Protein AF-A0A935HSD5-F1 (afdb_monomer_lite)

Structure (mmCIF, N/CA/C/O backbone):
data_AF-A0A935HSD5-F1
#
_entry.id   AF-A0A935HSD5-F1
#
loop_
_atom_site.group_PDB
_atom_site.id
_atom_site.type_symbol
_atom_site.label_atom_id
_atom_site.label_alt_id
_atom_site.label_comp_id
_atom_site.label_asym_id
_atom_site.label_entity_id
_atom_site.label_seq_id
_atom_site.pdbx_PDB_ins_code
_atom_site.Cartn_x
_atom_site.Cartn_y
_atom_site.Cartn_z
_atom_site.occupancy
_atom_site.B_iso_or_equiv
_atom_site.auth_seq_id
_atom_site.auth_comp_id
_atom_site.auth_asym_id
_atom_site.auth_atom_id
_atom_site.pdbx_PDB_model_num
ATOM 1 N N . MET A 1 1 ? -0.371 8.032 13.859 1.00 84.81 1 MET A N 1
ATOM 2 C CA 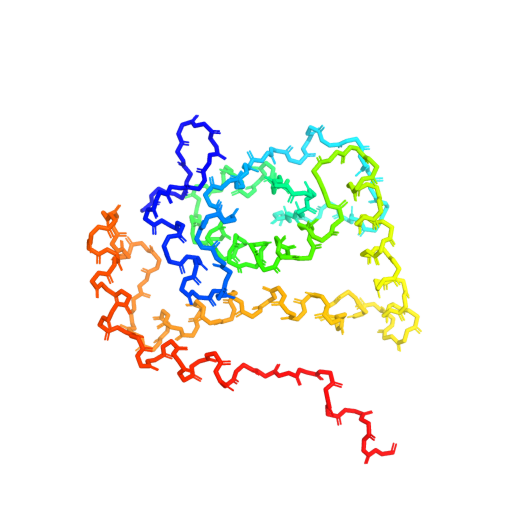. MET A 1 1 ? 0.081 6.643 13.612 1.00 84.81 1 MET A CA 1
ATOM 3 C C . MET A 1 1 ? 1.375 6.651 12.800 1.00 84.81 1 MET A C 1
ATOM 5 O O . MET A 1 1 ? 1.463 7.406 11.840 1.00 84.81 1 MET A O 1
ATOM 9 N N . ARG A 1 2 ? 2.395 5.868 13.181 1.00 89.88 2 ARG A N 1
ATOM 10 C CA . ARG A 1 2 ? 3.682 5.818 12.463 1.00 89.88 2 ARG A CA 1
ATOM 11 C C . ARG A 1 2 ? 3.643 4.746 11.367 1.00 89.88 2 ARG A C 1
ATOM 13 O O . ARG A 1 2 ? 3.531 3.561 11.675 1.00 89.88 2 ARG A O 1
ATOM 20 N N . THR A 1 3 ? 3.757 5.164 10.104 1.00 92.44 3 THR A N 1
ATOM 21 C CA . THR A 1 3 ? 3.642 4.255 8.949 1.00 92.44 3 THR A CA 1
ATOM 22 C C . THR A 1 3 ? 4.867 3.358 8.762 1.00 92.44 3 THR A C 1
ATOM 24 O O . THR A 1 3 ? 4.740 2.180 8.429 1.00 92.44 3 THR A O 1
ATOM 27 N N . LEU A 1 4 ? 6.056 3.922 8.997 1.00 94.19 4 LEU A N 1
ATOM 28 C CA . LEU A 1 4 ? 7.350 3.277 8.768 1.00 94.19 4 LEU A CA 1
ATOM 29 C C . LEU A 1 4 ? 8.187 3.237 10.046 1.00 94.19 4 LEU A C 1
ATOM 31 O O . LEU A 1 4 ? 8.166 4.206 10.802 1.00 94.19 4 LEU A O 1
ATOM 35 N N . ASP A 1 5 ? 8.951 2.174 10.277 1.00 93.12 5 ASP A N 1
ATOM 36 C CA . ASP A 1 5 ? 9.892 2.076 11.400 1.00 93.12 5 ASP A CA 1
ATOM 37 C C . ASP A 1 5 ? 11.178 2.904 11.169 1.00 93.12 5 ASP A C 1
ATOM 39 O O . ASP A 1 5 ? 11.223 3.804 10.326 1.00 93.12 5 ASP A O 1
ATOM 43 N N . THR A 1 6 ? 12.210 2.706 11.994 1.00 91.88 6 THR A N 1
ATOM 44 C CA . THR A 1 6 ? 13.500 3.415 11.871 1.00 91.88 6 THR A CA 1
ATOM 45 C C . THR A 1 6 ? 14.361 2.911 10.714 1.00 91.88 6 THR A C 1
ATOM 47 O O . THR A 1 6 ? 15.292 3.602 10.318 1.00 91.88 6 THR A O 1
ATOM 50 N N . GLU A 1 7 ? 14.047 1.744 10.155 1.00 90.81 7 GLU A N 1
ATOM 51 C CA . GLU A 1 7 ? 14.748 1.122 9.028 1.00 90.81 7 GLU A CA 1
ATOM 52 C C . GLU A 1 7 ? 14.021 1.342 7.691 1.00 90.81 7 GLU A C 1
ATOM 54 O O . GLU A 1 7 ? 14.355 0.711 6.687 1.00 90.81 7 GLU A O 1
ATOM 59 N N . HIS A 1 8 ? 13.015 2.223 7.659 1.00 90.88 8 HIS A N 1
ATOM 60 C CA . HIS A 1 8 ? 12.134 2.425 6.506 1.00 90.88 8 HIS A CA 1
ATOM 61 C C . HIS A 1 8 ? 11.394 1.148 6.072 1.00 90.88 8 HIS A C 1
ATOM 63 O O . HIS A 1 8 ? 11.104 0.947 4.890 1.00 90.88 8 HIS A O 1
ATOM 69 N N . ARG A 1 9 ? 11.044 0.271 7.013 1.00 94.75 9 ARG A N 1
ATOM 70 C CA . ARG A 1 9 ? 10.113 -0.836 6.771 1.00 94.75 9 ARG A CA 1
ATOM 71 C C . ARG A 1 9 ? 8.715 -0.438 7.209 1.00 94.75 9 ARG A C 1
ATOM 73 O O . ARG A 1 9 ? 8.536 0.450 8.038 1.00 94.75 9 ARG A O 1
ATOM 80 N N . ILE A 1 10 ? 7.714 -1.098 6.642 1.00 96.88 10 ILE A N 1
ATOM 81 C CA . ILE A 1 10 ? 6.322 -0.936 7.062 1.00 96.88 10 ILE A CA 1
ATOM 82 C C . ILE A 1 10 ? 6.196 -1.469 8.495 1.00 96.88 10 ILE A C 1
ATOM 84 O O . ILE A 1 10 ? 6.605 -2.599 8.763 1.00 96.88 10 ILE A O 1
ATOM 88 N N . THR A 1 11 ? 5.646 -0.671 9.416 1.00 97.19 11 THR A N 1
ATOM 89 C CA . THR A 1 11 ? 5.479 -1.112 10.812 1.00 97.19 11 THR A CA 1
ATOM 90 C C . THR A 1 11 ? 4.529 -2.317 10.896 1.00 97.19 11 THR A C 1
ATOM 92 O O . THR A 1 11 ? 3.632 -2.441 10.058 1.00 97.19 11 THR A O 1
ATOM 95 N N . PRO A 1 12 ? 4.661 -3.206 11.901 1.00 97.69 12 PRO A N 1
ATOM 96 C CA . PRO A 1 12 ? 3.817 -4.401 12.001 1.00 97.69 12 PRO A CA 1
ATOM 97 C C . PRO A 1 12 ? 2.312 -4.099 11.992 1.00 97.69 12 PRO A C 1
ATOM 99 O O . PRO A 1 12 ? 1.559 -4.757 11.278 1.00 97.69 12 PRO A O 1
ATOM 102 N N . THR A 1 13 ? 1.890 -3.056 12.709 1.00 97.75 13 THR A N 1
ATOM 103 C CA . THR A 1 13 ? 0.503 -2.574 12.754 1.00 97.75 13 THR A CA 1
ATOM 104 C C . THR A 1 13 ? -0.023 -2.221 11.361 1.00 97.75 13 THR A C 1
ATOM 106 O O . THR A 1 13 ? -1.096 -2.652 10.954 1.00 97.75 13 THR A O 1
ATOM 109 N N . ILE A 1 14 ? 0.761 -1.478 10.581 1.00 98.06 14 ILE A N 1
ATOM 110 C CA . ILE A 1 14 ? 0.369 -1.069 9.231 1.00 98.06 14 ILE A CA 1
ATOM 111 C C . ILE A 1 14 ? 0.419 -2.246 8.270 1.00 98.06 14 ILE A C 1
ATOM 113 O O . ILE A 1 14 ? -0.427 -2.343 7.389 1.00 98.06 14 ILE A O 1
ATOM 117 N N . ALA A 1 15 ? 1.373 -3.161 8.438 1.00 98.31 15 ALA A N 1
ATOM 118 C CA . ALA A 1 15 ? 1.453 -4.357 7.615 1.00 98.31 15 ALA A CA 1
ATOM 119 C C . ALA A 1 15 ? 0.187 -5.220 7.751 1.00 98.31 15 ALA A C 1
ATOM 121 O O . ALA A 1 15 ? -0.289 -5.731 6.7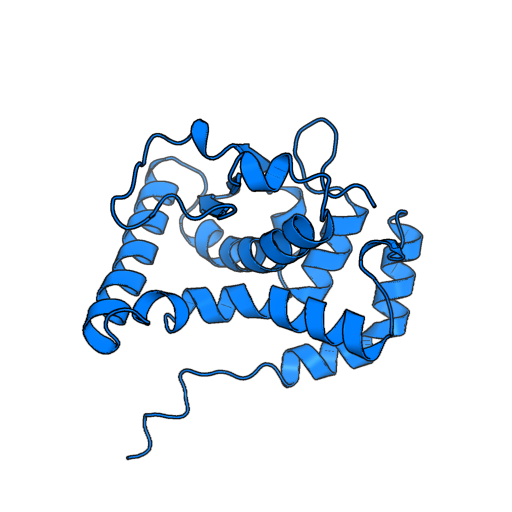40 1.00 98.31 15 ALA A O 1
ATOM 122 N N . LEU A 1 16 ? -0.387 -5.325 8.958 1.00 98.50 16 LEU A N 1
ATOM 123 C CA . LEU A 1 16 ? -1.672 -5.997 9.193 1.00 98.50 16 LEU A CA 1
ATOM 124 C C . LEU A 1 16 ? -2.816 -5.312 8.438 1.00 98.50 16 LEU A C 1
ATOM 126 O O . LEU A 1 16 ? -3.518 -5.969 7.671 1.00 98.50 16 LEU A O 1
ATOM 130 N N . LEU A 1 17 ? -2.956 -3.992 8.592 1.00 98.56 17 LEU A N 1
ATOM 131 C CA . LEU A 1 17 ? -3.984 -3.221 7.889 1.00 98.56 17 LEU A CA 1
ATOM 132 C C . LEU A 1 17 ? -3.849 -3.356 6.368 1.00 98.56 17 LEU A C 1
ATOM 134 O O . LEU A 1 17 ? -4.824 -3.635 5.677 1.00 98.56 17 LEU A O 1
ATOM 138 N N . LEU A 1 18 ? -2.631 -3.194 5.845 1.00 98.50 18 LEU A N 1
ATOM 139 C CA . LEU A 1 18 ? -2.343 -3.309 4.419 1.00 98.50 18 LEU A CA 1
ATOM 140 C C . LEU A 1 18 ? -2.631 -4.721 3.897 1.00 98.50 18 LEU A C 1
ATOM 142 O O . LEU A 1 18 ? -3.179 -4.847 2.803 1.00 98.50 18 LEU A O 1
ATOM 146 N N . ALA A 1 19 ? -2.317 -5.771 4.661 1.00 98.56 19 ALA A N 1
ATOM 147 C CA . ALA A 1 19 ? -2.655 -7.147 4.300 1.00 98.56 19 ALA A CA 1
ATOM 148 C C . ALA A 1 19 ? -4.176 -7.339 4.211 1.00 98.56 19 ALA A C 1
ATOM 150 O O . ALA A 1 19 ? -4.664 -7.877 3.218 1.00 98.56 19 ALA A O 1
ATOM 151 N N . ALA A 1 20 ? -4.924 -6.832 5.195 1.00 98.56 20 ALA A N 1
ATOM 152 C CA . ALA A 1 20 ? -6.379 -6.939 5.237 1.00 98.56 20 ALA A CA 1
ATOM 153 C C . ALA A 1 20 ? -7.060 -6.212 4.064 1.00 98.56 20 ALA A C 1
ATOM 155 O O . ALA A 1 20 ? -7.919 -6.783 3.392 1.00 98.56 20 ALA A O 1
ATOM 156 N N . VAL A 1 21 ? -6.655 -4.973 3.762 1.00 98.44 21 VAL A N 1
ATOM 157 C CA . VAL A 1 21 ? -7.305 -4.175 2.703 1.00 98.44 21 VAL A CA 1
ATOM 158 C C . VAL A 1 21 ? -6.881 -4.575 1.293 1.00 98.44 21 VAL A C 1
ATOM 160 O O . VAL A 1 21 ? -7.655 -4.389 0.365 1.00 98.44 21 VAL A O 1
ATOM 163 N N . SER A 1 22 ? -5.676 -5.120 1.098 1.00 97.62 22 SER A N 1
ATOM 164 C CA . SER A 1 22 ? -5.175 -5.489 -0.239 1.00 97.62 22 SER A CA 1
ATOM 165 C C . SER A 1 22 ? -5.340 -6.970 -0.585 1.00 97.62 22 SER A C 1
ATOM 167 O O . SER A 1 22 ? -5.234 -7.336 -1.754 1.00 97.62 22 SER A O 1
ATOM 169 N N . GLY A 1 23 ? -5.548 -7.836 0.414 1.00 97.25 23 GLY A N 1
ATOM 170 C CA . GLY A 1 23 ? -5.504 -9.291 0.247 1.00 97.25 23 GLY A CA 1
ATOM 171 C C . GLY A 1 23 ? -4.097 -9.843 -0.029 1.00 97.25 23 GLY A C 1
ATOM 172 O O . GLY A 1 23 ? -3.940 -11.029 -0.323 1.00 97.25 23 GLY A O 1
ATOM 173 N N . VAL A 1 24 ? -3.056 -9.006 0.042 1.00 97.69 24 VAL A N 1
ATOM 174 C CA . VAL A 1 24 ? -1.664 -9.426 -0.152 1.00 97.69 24 VAL A CA 1
ATOM 175 C C . VAL A 1 24 ? -1.168 -10.136 1.112 1.00 97.69 24 VAL A C 1
ATOM 177 O O . VAL A 1 24 ? -1.360 -9.617 2.213 1.00 97.69 24 VAL A O 1
ATOM 180 N N . PRO A 1 25 ? -0.483 -11.293 0.996 1.00 97.75 25 PRO A N 1
ATOM 181 C CA . PRO A 1 25 ? 0.025 -12.010 2.160 1.00 97.75 25 PRO A CA 1
ATOM 182 C C . PRO A 1 25 ? 0.909 -11.130 3.051 1.00 97.75 25 PRO A C 1
ATOM 184 O O . PRO A 1 25 ? 1.866 -10.518 2.570 1.00 97.75 25 PRO A O 1
ATOM 187 N N . LEU A 1 26 ? 0.647 -11.143 4.361 1.00 98.00 26 LEU A N 1
ATOM 188 C CA . LEU A 1 26 ? 1.366 -10.337 5.356 1.00 98.00 26 LEU A CA 1
ATOM 189 C C . LEU A 1 26 ? 2.893 -10.480 5.244 1.00 98.00 26 LEU A C 1
ATOM 191 O O . LEU A 1 26 ? 3.620 -9.491 5.281 1.00 98.00 26 LEU A O 1
ATOM 195 N N . VAL A 1 27 ? 3.380 -11.704 5.017 1.00 96.81 27 VAL A N 1
ATOM 196 C CA . VAL A 1 27 ? 4.814 -11.991 4.857 1.00 96.81 27 VAL A CA 1
ATOM 197 C C . VAL A 1 27 ? 5.450 -11.248 3.674 1.00 96.81 27 VAL A C 1
ATOM 199 O O . VAL A 1 27 ? 6.619 -10.875 3.744 1.00 96.81 27 VAL A O 1
ATOM 202 N N . ALA A 1 28 ? 4.709 -11.009 2.586 1.00 96.31 28 ALA A N 1
ATOM 203 C CA . ALA A 1 28 ? 5.216 -10.253 1.442 1.00 96.31 28 ALA A CA 1
ATOM 204 C C . ALA A 1 28 ? 5.361 -8.765 1.791 1.00 96.31 28 ALA A C 1
ATOM 206 O O . ALA A 1 28 ? 6.369 -8.150 1.450 1.00 96.31 28 ALA A O 1
ATOM 207 N N . ILE A 1 29 ? 4.395 -8.214 2.533 1.00 97.81 29 ILE A N 1
ATOM 208 C CA . ILE A 1 29 ? 4.408 -6.823 3.001 1.00 97.81 29 ILE A CA 1
ATOM 209 C C . ILE A 1 29 ? 5.533 -6.604 4.019 1.00 97.81 29 ILE A C 1
ATOM 211 O O . ILE A 1 29 ? 6.290 -5.649 3.897 1.00 97.81 29 ILE A O 1
ATOM 215 N N . GLN A 1 30 ? 5.710 -7.520 4.974 1.00 96.56 30 GLN A N 1
ATOM 216 C CA . GLN A 1 30 ? 6.770 -7.442 5.990 1.00 96.56 30 GLN A CA 1
ATOM 217 C C . GLN A 1 30 ? 8.186 -7.543 5.400 1.00 96.56 30 GLN A C 1
ATOM 219 O O . GLN A 1 30 ? 9.138 -6.987 5.947 1.00 96.56 30 GLN A O 1
ATOM 224 N N . ARG A 1 31 ? 8.345 -8.250 4.275 1.00 95.06 31 ARG A N 1
ATOM 225 C CA . ARG A 1 31 ? 9.620 -8.317 3.543 1.00 95.06 31 ARG A CA 1
ATOM 226 C C . ARG A 1 31 ? 9.883 -7.071 2.704 1.00 95.06 31 ARG A C 1
ATOM 228 O O . ARG A 1 31 ? 11.042 -6.812 2.371 1.00 95.06 31 ARG A O 1
ATOM 235 N N . ALA A 1 32 ? 8.842 -6.313 2.363 1.00 95.56 32 ALA A N 1
ATOM 236 C CA . ALA A 1 32 ? 8.982 -5.120 1.554 1.00 95.56 32 ALA A CA 1
ATOM 237 C C . ALA A 1 32 ? 9.786 -4.044 2.302 1.00 95.56 32 ALA A C 1
ATOM 239 O O . ALA A 1 32 ? 9.572 -3.774 3.482 1.00 95.56 32 ALA A O 1
ATOM 240 N N . THR A 1 33 ? 10.732 -3.421 1.604 1.00 95.50 33 THR A N 1
ATOM 241 C CA . THR A 1 33 ? 11.519 -2.294 2.124 1.00 95.50 33 THR A CA 1
ATOM 242 C C . THR A 1 33 ? 11.124 -1.021 1.393 1.00 95.50 33 THR A C 1
ATOM 244 O O . THR A 1 33 ? 11.051 -1.023 0.160 1.00 95.50 33 THR A O 1
ATOM 247 N N . ILE A 1 34 ? 10.902 0.071 2.124 1.00 95.50 34 ILE A N 1
ATOM 248 C CA . ILE A 1 34 ? 10.651 1.377 1.520 1.00 95.50 34 ILE A CA 1
ATOM 249 C C . ILE A 1 34 ? 11.984 2.052 1.228 1.00 95.50 34 ILE A C 1
ATOM 251 O O . ILE A 1 34 ? 12.851 2.165 2.089 1.00 95.50 34 ILE A O 1
ATOM 255 N N . VAL A 1 35 ? 12.162 2.498 -0.011 1.00 93.62 35 VAL A N 1
ATOM 256 C CA . VAL A 1 35 ? 13.405 3.121 -0.467 1.00 93.62 35 VAL A CA 1
ATOM 257 C C . VAL A 1 35 ? 13.080 4.475 -1.095 1.00 93.62 35 VAL A C 1
ATOM 259 O O . VAL A 1 35 ? 12.157 4.554 -1.903 1.00 93.62 35 VAL A O 1
ATOM 262 N N . PRO A 1 36 ? 13.829 5.554 -0.811 1.00 91.19 36 PRO A N 1
ATOM 263 C CA . PRO A 1 36 ? 13.637 6.816 -1.515 1.00 91.19 36 PRO A CA 1
ATOM 264 C C . PRO A 1 36 ? 13.860 6.650 -3.023 1.00 91.19 36 PRO A C 1
ATOM 266 O O . PRO A 1 36 ? 14.886 6.118 -3.456 1.00 91.19 36 PRO A O 1
ATOM 269 N N . SER A 1 37 ? 12.938 7.148 -3.847 1.00 86.56 37 SER A N 1
ATOM 270 C CA . SER A 1 37 ? 13.013 7.020 -5.310 1.00 86.56 37 SER A CA 1
ATOM 271 C C . SER A 1 37 ? 14.252 7.694 -5.917 1.00 86.56 37 SER A C 1
ATOM 273 O O . SER A 1 37 ? 14.696 7.299 -6.991 1.00 86.56 37 SER A O 1
ATOM 275 N N . ALA A 1 38 ? 14.854 8.666 -5.219 1.00 78.94 38 ALA A N 1
ATOM 276 C CA . ALA A 1 38 ? 16.100 9.327 -5.619 1.00 78.94 38 ALA A CA 1
ATOM 277 C C . ALA A 1 38 ? 17.295 8.362 -5.747 1.00 78.94 38 ALA A C 1
ATOM 279 O O . ALA A 1 38 ? 18.245 8.653 -6.467 1.00 78.94 38 ALA A O 1
ATOM 280 N N . THR A 1 39 ? 17.237 7.209 -5.079 1.00 74.00 39 THR A N 1
ATOM 281 C CA . THR A 1 39 ? 18.272 6.164 -5.156 1.00 74.00 39 THR A CA 1
ATOM 282 C C . THR A 1 39 ? 18.160 5.298 -6.412 1.00 74.00 39 THR A C 1
ATOM 284 O O . THR A 1 39 ? 19.039 4.480 -6.683 1.00 74.00 39 THR A O 1
ATOM 287 N N . HIS A 1 40 ? 17.078 5.441 -7.183 1.00 67.88 40 HIS A N 1
ATOM 288 C CA . HIS A 1 40 ? 16.826 4.619 -8.351 1.00 67.88 40 HIS A CA 1
ATOM 289 C C . HIS A 1 40 ? 17.283 5.322 -9.637 1.00 67.88 40 HIS A C 1
ATOM 291 O O . HIS A 1 40 ? 16.897 6.451 -9.932 1.00 67.88 40 HIS A O 1
ATOM 297 N N . TRP A 1 41 ? 18.117 4.634 -10.416 1.00 57.59 41 TRP A N 1
ATOM 298 C CA . TRP A 1 41 ? 18.746 5.157 -11.632 1.00 57.59 41 TRP A CA 1
ATOM 299 C C . TRP A 1 41 ? 17.794 5.240 -12.834 1.00 57.59 41 TRP A C 1
ATOM 301 O O . TRP A 1 41 ? 18.056 6.004 -13.765 1.00 57.59 41 TRP A O 1
ATOM 311 N N . LEU A 1 42 ? 16.678 4.497 -12.825 1.00 63.94 42 LEU A N 1
ATOM 312 C CA . LEU A 1 42 ? 15.700 4.528 -13.915 1.00 63.94 42 LEU A CA 1
ATOM 313 C C . LEU A 1 42 ? 14.883 5.826 -13.854 1.00 63.94 42 LEU A C 1
ATOM 315 O O . LEU A 1 42 ? 13.798 5.889 -13.277 1.00 63.94 42 LEU A O 1
ATOM 319 N N . ARG A 1 43 ? 15.418 6.880 -14.479 1.00 61.88 43 ARG A N 1
ATOM 320 C CA . ARG A 1 43 ? 14.677 8.093 -14.843 1.00 61.88 43 ARG A CA 1
ATOM 321 C C . ARG A 1 43 ? 13.813 7.787 -16.059 1.00 61.88 43 ARG A C 1
ATOM 323 O O . ARG A 1 43 ? 14.221 8.005 -17.195 1.00 61.88 43 ARG A O 1
ATOM 330 N N . LEU A 1 44 ? 12.634 7.231 -15.820 1.00 58.59 44 LEU A N 1
ATOM 331 C CA . LEU A 1 44 ? 11.712 6.899 -16.898 1.00 58.59 44 LEU A CA 1
ATOM 332 C C . LEU A 1 44 ? 11.039 8.177 -17.414 1.00 58.59 44 LEU A C 1
ATOM 334 O O . LEU A 1 44 ? 10.473 8.918 -16.609 1.00 58.59 44 LEU A O 1
ATOM 338 N N . PRO A 1 45 ? 11.057 8.452 -18.729 1.00 53.50 45 PRO A N 1
ATOM 339 C CA . PRO A 1 45 ? 10.544 9.705 -19.286 1.00 53.50 45 PRO A CA 1
ATOM 340 C C . PRO A 1 45 ? 9.026 9.875 -19.105 1.00 53.50 45 PRO A C 1
ATOM 342 O O . PRO A 1 45 ? 8.532 11.000 -19.102 1.00 53.50 45 PRO A O 1
ATOM 345 N N . TRP A 1 46 ? 8.282 8.781 -18.902 1.00 56.09 46 TRP A N 1
ATOM 346 C CA . TRP A 1 46 ? 6.847 8.814 -18.594 1.00 56.09 46 TRP A CA 1
ATOM 347 C C . TRP A 1 46 ? 6.540 9.030 -17.109 1.00 56.09 46 TRP A C 1
ATOM 349 O O . TRP A 1 46 ? 5.423 9.422 -16.773 1.00 56.09 46 TRP A O 1
ATOM 359 N N . TYR A 1 47 ? 7.523 8.858 -16.218 1.00 52.16 47 TYR A N 1
ATOM 360 C CA . TYR A 1 47 ? 7.437 9.392 -14.864 1.00 52.16 47 TYR A CA 1
ATOM 361 C C . TYR A 1 47 ? 7.656 10.902 -14.958 1.00 52.16 47 TYR A C 1
ATOM 363 O O . TYR A 1 47 ? 8.736 11.434 -14.688 1.00 52.16 47 TYR A O 1
ATOM 371 N N . ARG A 1 48 ? 6.597 11.635 -15.330 1.00 51.47 48 ARG A N 1
ATOM 372 C CA . ARG A 1 48 ? 6.515 13.049 -14.950 1.00 51.47 48 ARG A CA 1
ATOM 373 C C . ARG A 1 48 ? 6.843 13.098 -13.459 1.00 51.47 48 ARG A C 1
ATOM 375 O O . ARG A 1 48 ? 6.372 12.238 -12.718 1.00 51.47 48 ARG A O 1
ATOM 382 N N . ARG A 1 49 ? 7.658 14.070 -13.028 1.00 52.22 49 ARG A N 1
ATOM 383 C CA . ARG A 1 49 ? 7.958 14.379 -11.613 1.00 52.22 49 ARG A CA 1
ATOM 384 C C . ARG A 1 49 ? 6.675 14.778 -10.858 1.00 52.22 49 ARG A C 1
ATOM 386 O O . ARG A 1 49 ? 6.564 15.878 -10.326 1.00 52.22 49 ARG A O 1
ATOM 393 N N . ALA A 1 50 ? 5.662 13.927 -10.876 1.00 48.59 50 ALA A N 1
ATOM 394 C CA . ALA A 1 50 ? 4.426 14.087 -10.164 1.00 48.59 50 ALA A CA 1
ATOM 395 C C . ALA A 1 50 ? 4.769 13.964 -8.682 1.00 48.59 50 ALA A C 1
ATOM 397 O O . ALA A 1 50 ? 5.414 13.013 -8.236 1.00 48.59 50 ALA A O 1
ATOM 398 N N . ARG A 1 51 ? 4.392 15.003 -7.942 1.00 52.47 51 ARG A N 1
ATOM 399 C CA . ARG A 1 51 ? 4.561 15.126 -6.498 1.00 52.47 51 ARG A CA 1
ATOM 400 C C . ARG A 1 51 ? 3.917 13.905 -5.826 1.00 52.47 51 ARG A C 1
ATOM 402 O O . ARG A 1 51 ? 2.695 13.855 -5.759 1.00 52.47 51 ARG A O 1
ATOM 409 N N . GLY A 1 52 ? 4.703 12.945 -5.336 1.00 62.88 52 GLY A N 1
ATOM 410 C CA . GLY A 1 52 ? 4.202 11.911 -4.419 1.00 62.88 52 GLY A CA 1
ATOM 411 C C . GLY A 1 52 ? 3.995 10.490 -4.962 1.00 62.88 52 GLY A C 1
ATOM 412 O O . GLY A 1 52 ? 3.225 9.759 -4.355 1.00 62.88 52 GLY A O 1
ATOM 413 N N . GLY A 1 53 ? 4.612 10.088 -6.079 1.00 83.12 53 GLY A N 1
ATOM 414 C CA . GLY A 1 53 ? 4.476 8.715 -6.603 1.00 83.12 53 GLY A CA 1
ATOM 415 C C . GLY A 1 53 ? 5.326 7.667 -5.869 1.00 83.12 53 GLY A C 1
ATOM 416 O O . GLY A 1 53 ? 6.289 8.014 -5.174 1.00 83.12 53 GLY A O 1
ATOM 417 N N . ALA A 1 54 ? 5.005 6.392 -6.078 1.00 90.06 54 ALA A N 1
ATOM 418 C CA . ALA A 1 54 ? 5.834 5.255 -5.694 1.00 90.06 54 ALA A CA 1
ATOM 419 C C . ALA A 1 54 ? 5.844 4.190 -6.802 1.00 90.06 54 ALA A C 1
ATOM 421 O O . ALA A 1 54 ? 5.108 4.325 -7.772 1.00 90.06 54 ALA A O 1
ATOM 422 N N . MET A 1 55 ? 6.766 3.230 -6.727 1.00 90.31 55 MET A N 1
ATOM 423 C CA . MET A 1 55 ? 6.810 2.076 -7.627 1.00 90.31 55 MET A CA 1
ATOM 424 C C . MET A 1 55 ? 7.399 0.858 -6.921 1.00 90.31 55 MET A C 1
ATOM 426 O O . MET A 1 55 ? 8.338 0.989 -6.134 1.00 90.31 55 MET A O 1
ATOM 430 N N . VAL A 1 56 ? 6.932 -0.338 -7.261 1.00 92.50 56 VAL A N 1
ATOM 431 C CA . VAL A 1 56 ? 7.478 -1.593 -6.726 1.00 92.50 56 VAL A CA 1
ATOM 432 C C . VAL A 1 56 ? 8.499 -2.209 -7.678 1.00 92.50 56 VAL A C 1
ATOM 434 O O . VAL A 1 56 ? 8.273 -2.260 -8.879 1.00 92.50 56 VAL A O 1
ATOM 437 N N . LEU A 1 57 ? 9.623 -2.706 -7.152 1.00 89.94 57 LEU A N 1
ATOM 438 C CA . LEU A 1 57 ? 10.627 -3.489 -7.882 1.00 89.94 57 LEU A CA 1
ATOM 439 C C . LEU A 1 57 ? 11.154 -4.629 -7.001 1.00 89.94 57 LEU A C 1
ATOM 441 O O . LEU A 1 57 ? 12.009 -4.435 -6.131 1.00 89.94 57 LEU A O 1
ATOM 445 N N . GLY A 1 58 ? 10.657 -5.844 -7.235 1.00 90.19 58 GLY A N 1
ATOM 446 C CA . GLY A 1 58 ? 10.905 -6.980 -6.344 1.00 90.19 58 GLY A CA 1
ATOM 447 C C . GLY A 1 58 ? 10.274 -6.734 -4.969 1.00 90.19 58 GLY A C 1
ATOM 448 O O . GLY A 1 58 ? 9.088 -6.448 -4.878 1.00 90.19 58 GLY A O 1
ATOM 449 N N . GLU A 1 59 ? 11.074 -6.800 -3.902 1.00 93.25 59 GLU A N 1
ATOM 450 C CA . GLU A 1 59 ? 10.642 -6.513 -2.519 1.00 93.25 59 GLU A CA 1
ATOM 451 C C . GLU A 1 59 ? 10.939 -5.062 -2.094 1.00 93.25 59 GLU A C 1
ATOM 453 O O . GLU A 1 59 ? 11.079 -4.764 -0.911 1.00 93.25 59 GLU A O 1
ATOM 458 N N . ARG A 1 60 ? 11.116 -4.140 -3.046 1.00 93.44 60 ARG A N 1
ATOM 459 C CA . ARG A 1 60 ? 11.399 -2.728 -2.754 1.00 93.44 60 ARG A CA 1
ATOM 460 C C . ARG A 1 60 ? 10.281 -1.853 -3.274 1.00 93.44 60 ARG A C 1
ATOM 462 O O . ARG A 1 60 ? 9.938 -1.948 -4.448 1.00 93.44 60 ARG A O 1
ATOM 469 N N . ILE A 1 61 ? 9.773 -0.974 -2.420 1.00 95.00 61 ILE A N 1
ATOM 470 C CA . ILE A 1 61 ? 8.815 0.062 -2.794 1.00 95.00 61 ILE A CA 1
ATOM 471 C C . ILE A 1 61 ? 9.578 1.383 -2.822 1.00 95.00 61 ILE A C 1
ATOM 473 O O . ILE A 1 61 ? 9.973 1.926 -1.792 1.00 95.00 61 ILE A O 1
ATOM 477 N N . HIS A 1 62 ? 9.842 1.874 -4.024 1.00 92.88 62 HIS A N 1
ATOM 478 C CA . HIS A 1 62 ? 10.537 3.125 -4.257 1.00 92.88 62 HIS A CA 1
ATOM 479 C C . HIS A 1 62 ? 9.554 4.284 -4.136 1.00 92.88 62 HIS A C 1
ATOM 481 O O . HIS A 1 62 ? 8.803 4.548 -5.068 1.00 92.88 62 HIS A O 1
ATOM 487 N N . VAL A 1 63 ? 9.564 4.984 -3.006 1.00 92.38 63 VAL A N 1
ATOM 488 C CA . VAL A 1 63 ? 8.632 6.078 -2.706 1.00 92.38 63 VAL A CA 1
ATOM 489 C C . VAL A 1 63 ? 9.330 7.418 -2.898 1.00 92.38 63 VAL A C 1
ATOM 491 O O . VAL A 1 63 ? 10.483 7.599 -2.504 1.00 92.38 63 VAL A O 1
ATOM 494 N N . SER A 1 64 ? 8.652 8.385 -3.516 1.00 89.62 64 SER A N 1
ATOM 495 C CA . SER A 1 64 ? 9.205 9.734 -3.651 1.00 89.62 64 SER A CA 1
ATOM 496 C C . SER A 1 64 ? 9.513 10.369 -2.291 1.00 89.62 64 SER A C 1
ATOM 498 O O . SER A 1 64 ? 8.716 10.270 -1.360 1.00 89.62 64 SER A O 1
ATOM 500 N N . THR A 1 65 ? 10.638 11.084 -2.186 1.00 87.75 65 THR A N 1
ATOM 501 C CA . THR A 1 65 ? 11.028 11.784 -0.948 1.00 87.75 65 THR A CA 1
ATOM 502 C C . THR A 1 65 ? 9.918 12.702 -0.444 1.00 87.75 65 THR A C 1
ATOM 504 O O . THR A 1 65 ? 9.631 12.706 0.743 1.00 87.75 65 THR A O 1
ATOM 507 N N . ALA A 1 66 ? 9.226 13.397 -1.354 1.00 86.62 66 ALA A N 1
ATOM 508 C CA . ALA A 1 66 ? 8.114 14.274 -1.006 1.00 86.62 66 ALA A CA 1
ATOM 509 C C . ALA A 1 66 ? 6.968 13.551 -0.281 1.00 86.62 66 ALA A C 1
ATOM 511 O O . ALA A 1 66 ? 6.359 14.164 0.578 1.00 86.62 66 ALA A O 1
ATOM 512 N N . ALA A 1 67 ? 6.673 12.287 -0.613 1.00 88.25 67 ALA A N 1
ATOM 513 C CA . ALA A 1 67 ? 5.660 11.501 0.097 1.00 88.25 67 ALA A CA 1
ATOM 514 C C . ALA A 1 67 ? 6.180 10.932 1.426 1.00 88.25 67 ALA A C 1
ATOM 516 O O . ALA A 1 67 ? 5.401 10.750 2.354 1.00 88.25 67 ALA A O 1
ATOM 517 N N . LEU A 1 68 ? 7.485 10.656 1.529 1.00 89.75 68 LEU A N 1
ATOM 518 C CA . LEU A 1 68 ? 8.107 10.175 2.768 1.00 89.75 68 LEU A CA 1
ATOM 519 C C . LEU A 1 68 ? 8.213 11.263 3.840 1.00 89.75 68 LEU A C 1
ATOM 521 O O . LEU A 1 68 ? 8.197 10.944 5.023 1.00 89.75 68 LEU A O 1
ATOM 525 N N . THR A 1 69 ? 8.334 12.526 3.429 1.00 87.94 69 THR A N 1
ATOM 526 C CA . THR A 1 69 ? 8.506 13.680 4.323 1.00 87.94 69 THR A CA 1
ATOM 527 C C . THR A 1 69 ? 7.254 14.562 4.406 1.00 87.94 69 THR A C 1
ATOM 529 O O . THR A 1 69 ? 7.356 15.716 4.818 1.00 87.94 69 THR A O 1
ATOM 532 N N . ASP A 1 70 ? 6.089 14.090 3.944 1.00 87.94 70 ASP A N 1
ATOM 533 C CA . ASP A 1 70 ? 4.843 14.873 3.983 1.00 87.94 70 ASP A CA 1
ATOM 534 C C . ASP A 1 70 ? 4.216 14.820 5.383 1.00 87.94 70 ASP A C 1
ATOM 536 O O . ASP A 1 70 ? 3.321 14.027 5.658 1.00 87.94 70 ASP A O 1
ATOM 540 N N . GLU A 1 71 ? 4.699 15.667 6.291 1.00 84.75 71 GLU A N 1
ATOM 541 C CA . GLU A 1 71 ? 4.177 15.745 7.665 1.00 84.75 71 GLU A CA 1
ATOM 542 C C . GLU A 1 71 ? 2.770 16.358 7.744 1.00 84.75 71 GLU A C 1
ATOM 544 O O . GLU A 1 71 ? 2.097 16.240 8.764 1.00 84.75 71 GLU A O 1
ATOM 549 N N . ARG A 1 72 ? 2.307 17.007 6.666 1.00 87.25 72 ARG A N 1
ATOM 550 C CA . ARG A 1 72 ? 0.993 17.664 6.619 1.00 87.25 72 ARG A CA 1
ATOM 551 C C . ARG A 1 72 ? -0.159 16.678 6.480 1.00 87.25 72 ARG A C 1
ATOM 553 O O . ARG A 1 72 ? -1.263 16.990 6.909 1.00 87.25 72 ARG A O 1
ATOM 560 N N . ASP A 1 73 ? 0.092 15.537 5.846 1.00 87.56 73 ASP A N 1
ATOM 561 C CA . ASP A 1 73 ? -0.921 14.523 5.577 1.00 87.56 73 ASP A CA 1
ATOM 562 C C . ASP A 1 73 ? -0.296 13.115 5.621 1.00 87.56 73 ASP A C 1
ATOM 564 O O . ASP A 1 73 ? 0.053 12.540 4.582 1.00 87.56 73 ASP A O 1
ATOM 568 N N . PRO A 1 74 ? -0.150 12.521 6.821 1.00 83.19 74 PRO A N 1
ATOM 569 C CA . PRO A 1 74 ? 0.387 11.170 6.964 1.00 83.19 74 PRO A CA 1
ATOM 570 C C . PRO A 1 74 ? -0.510 10.104 6.313 1.00 83.19 74 PRO A C 1
ATOM 572 O O . PRO A 1 74 ? -0.025 9.020 5.965 1.00 83.19 74 PRO A O 1
ATOM 575 N N . SER A 1 75 ? -1.800 10.399 6.093 1.00 91.75 75 SER A N 1
ATOM 576 C CA . SER A 1 75 ? -2.726 9.484 5.420 1.00 91.75 75 SER A CA 1
ATOM 577 C C . SER A 1 75 ? -2.340 9.259 3.961 1.00 91.75 75 SER A C 1
ATOM 579 O O . SER A 1 75 ? -2.516 8.163 3.423 1.00 91.75 75 SER A O 1
ATOM 581 N N . ARG A 1 76 ? -1.721 10.259 3.328 1.00 92.62 76 ARG A N 1
ATOM 582 C CA . ARG A 1 76 ? -1.265 10.174 1.944 1.00 92.62 76 ARG A CA 1
ATOM 583 C C . ARG A 1 76 ? -0.288 9.026 1.727 1.00 92.62 76 ARG A C 1
ATOM 585 O O . ARG A 1 76 ? -0.416 8.297 0.742 1.00 92.62 76 ARG A O 1
ATOM 592 N N . LEU A 1 77 ? 0.672 8.850 2.637 1.00 94.44 77 LEU A N 1
ATOM 593 C CA . LEU A 1 77 ? 1.622 7.742 2.560 1.00 94.44 77 LEU A CA 1
ATOM 594 C C . LEU A 1 77 ? 0.912 6.402 2.774 1.00 94.44 77 LEU A C 1
ATOM 596 O O . LEU A 1 77 ? 1.196 5.451 2.053 1.00 94.44 77 LEU A O 1
ATOM 600 N N . LEU A 1 78 ? -0.040 6.330 3.707 1.00 96.50 78 LEU A N 1
ATOM 601 C CA . LEU A 1 78 ? -0.828 5.119 3.939 1.00 96.50 78 LEU A CA 1
ATOM 602 C C . LEU A 1 78 ? -1.611 4.698 2.684 1.00 96.50 78 LEU A C 1
ATOM 604 O O . LEU A 1 78 ? -1.507 3.551 2.258 1.00 96.50 78 LEU A O 1
ATOM 608 N N . PHE A 1 79 ? -2.340 5.621 2.050 1.00 96.69 79 PHE A N 1
ATOM 609 C CA . PHE A 1 79 ? -3.084 5.338 0.818 1.00 96.69 79 PHE A CA 1
ATOM 610 C C . PHE A 1 79 ? -2.176 5.006 -0.365 1.00 96.69 79 PHE A C 1
ATOM 612 O O . PHE A 1 79 ? -2.550 4.197 -1.217 1.00 96.69 79 PHE A O 1
ATOM 619 N N . LEU A 1 80 ? -0.996 5.626 -0.435 1.00 95.50 80 LEU A N 1
ATOM 620 C CA . LEU A 1 80 ? 0.012 5.277 -1.427 1.00 95.50 80 LEU A CA 1
ATOM 621 C C . LEU A 1 80 ? 0.479 3.835 -1.216 1.00 95.50 80 LEU A C 1
ATOM 623 O O . LEU A 1 80 ? 0.428 3.046 -2.149 1.00 95.50 80 LEU A O 1
ATOM 627 N N . LEU A 1 81 ? 0.844 3.456 0.009 1.00 97.25 81 LEU A N 1
ATOM 628 C CA . LEU A 1 81 ? 1.260 2.088 0.314 1.00 97.25 81 LEU A CA 1
ATOM 629 C C . LEU A 1 81 ? 0.137 1.074 0.081 1.00 97.25 81 LEU A C 1
ATOM 631 O O . LEU A 1 81 ? 0.411 0.022 -0.480 1.00 97.25 81 LEU A O 1
ATOM 635 N N . ALA A 1 82 ? -1.114 1.397 0.421 1.00 97.81 82 ALA A N 1
ATOM 636 C CA . ALA A 1 82 ? -2.275 0.547 0.135 1.00 97.81 82 ALA A CA 1
ATOM 637 C C . ALA A 1 82 ? -2.444 0.238 -1.359 1.00 97.81 82 ALA A C 1
ATOM 639 O O . ALA A 1 82 ? -2.945 -0.830 -1.702 1.00 97.81 82 ALA A O 1
ATOM 640 N N . HIS A 1 83 ? -1.996 1.142 -2.235 1.00 97.06 83 HIS A N 1
ATOM 641 C CA . HIS A 1 83 ? -1.891 0.883 -3.666 1.00 97.06 83 HIS A CA 1
ATOM 642 C C . HIS A 1 83 ? -0.640 0.054 -4.002 1.00 97.06 83 HIS A C 1
ATOM 644 O O . HIS A 1 83 ? -0.737 -1.009 -4.608 1.00 97.06 83 HIS A O 1
ATOM 650 N N . GLU A 1 84 ? 0.543 0.508 -3.580 1.00 96.56 84 GLU A N 1
ATOM 651 C CA . GLU A 1 84 ? 1.814 -0.114 -3.971 1.00 96.56 84 GLU A CA 1
ATOM 652 C C . GLU A 1 84 ? 1.945 -1.569 -3.522 1.00 96.56 84 GLU A C 1
ATOM 654 O O . GLU A 1 84 ? 2.484 -2.392 -4.260 1.00 96.56 84 GLU A O 1
ATOM 659 N N . VAL A 1 85 ? 1.442 -1.933 -2.337 1.00 97.69 85 VAL A N 1
ATOM 660 C CA . VAL A 1 85 ? 1.527 -3.326 -1.874 1.00 97.69 85 VAL A CA 1
ATOM 661 C C . VAL A 1 85 ? 0.796 -4.290 -2.807 1.00 97.69 85 VAL A C 1
ATOM 663 O O . VAL A 1 85 ? 1.238 -5.430 -2.948 1.00 97.69 85 VAL A O 1
ATOM 666 N N . GLY A 1 86 ? -0.241 -3.827 -3.517 1.00 97.00 86 GLY A N 1
ATOM 667 C CA . GLY A 1 86 ? -0.947 -4.604 -4.537 1.00 97.00 86 GLY A CA 1
ATOM 668 C C . GLY A 1 86 ? -0.057 -5.027 -5.713 1.00 97.00 86 GLY A C 1
ATOM 669 O O . GLY A 1 86 ? -0.340 -6.029 -6.366 1.00 97.00 86 GLY A O 1
ATOM 670 N N . HIS A 1 87 ? 1.077 -4.351 -5.936 1.00 95.75 87 HIS A N 1
ATOM 671 C CA . HIS A 1 87 ? 2.066 -4.741 -6.947 1.00 95.75 87 HIS A CA 1
ATOM 672 C C . HIS A 1 87 ? 3.029 -5.846 -6.481 1.00 95.75 87 HIS A C 1
ATOM 674 O O . HIS A 1 87 ? 3.665 -6.496 -7.319 1.00 95.75 87 HIS A O 1
ATOM 680 N N . LEU A 1 88 ? 3.142 -6.116 -5.172 1.00 96.00 88 LEU A N 1
ATOM 681 C CA . LEU A 1 88 ? 4.092 -7.104 -4.631 1.00 96.00 88 LEU A CA 1
ATOM 682 C C . LEU A 1 88 ? 3.880 -8.525 -5.185 1.00 96.00 88 LEU A C 1
ATOM 684 O O . LEU A 1 88 ? 4.874 -9.147 -5.576 1.00 96.00 88 LEU A O 1
ATOM 688 N N . PRO A 1 89 ? 2.644 -9.062 -5.297 1.00 95.19 89 PRO A N 1
ATOM 689 C CA . PRO A 1 89 ? 2.429 -10.379 -5.893 1.00 95.19 89 PRO A CA 1
ATOM 690 C C . PRO A 1 89 ? 2.878 -10.459 -7.354 1.00 95.19 89 PRO A C 1
ATOM 692 O O . PRO A 1 89 ? 3.347 -11.509 -7.793 1.00 95.19 89 PRO A O 1
ATOM 695 N N . HIS A 1 90 ? 2.764 -9.366 -8.116 1.00 92.94 90 HIS A N 1
ATOM 696 C CA . HIS A 1 90 ? 3.250 -9.319 -9.493 1.00 92.94 90 HIS A CA 1
ATOM 697 C C . HIS A 1 90 ? 4.774 -9.332 -9.538 1.00 92.94 90 HIS A C 1
ATOM 699 O O . HIS A 1 90 ? 5.347 -10.128 -10.279 1.00 92.94 90 HIS A O 1
ATOM 705 N N . ALA A 1 91 ? 5.426 -8.515 -8.709 1.00 92.00 91 ALA A N 1
ATOM 706 C CA . ALA A 1 91 ? 6.880 -8.453 -8.628 1.00 92.00 91 ALA A CA 1
ATOM 707 C C . ALA A 1 91 ? 7.501 -9.786 -8.174 1.00 92.00 91 ALA A C 1
ATOM 709 O O . ALA A 1 91 ? 8.509 -10.223 -8.732 1.00 92.00 91 ALA A O 1
ATOM 710 N N . ALA A 1 92 ? 6.871 -10.478 -7.220 1.00 91.56 92 ALA A N 1
ATOM 711 C CA . ALA A 1 92 ? 7.352 -11.753 -6.691 1.00 91.56 92 ALA A CA 1
ATOM 712 C C . ALA A 1 92 ? 7.473 -12.855 -7.761 1.00 91.56 92 ALA A C 1
ATOM 714 O O . ALA A 1 92 ? 8.373 -13.689 -7.672 1.00 91.56 92 ALA A O 1
ATOM 715 N N . ARG A 1 93 ? 6.624 -12.836 -8.801 1.00 92.06 93 ARG A N 1
ATOM 716 C CA . ARG A 1 93 ? 6.634 -13.830 -9.895 1.00 92.06 93 ARG A CA 1
ATOM 717 C C . ARG A 1 93 ? 7.908 -13.807 -10.735 1.00 92.06 93 ARG A C 1
ATOM 719 O O . ARG A 1 93 ? 8.215 -14.802 -11.381 1.00 92.06 93 ARG A O 1
ATOM 726 N N . PHE A 1 94 ? 8.634 -12.692 -10.741 1.00 89.94 94 PHE A N 1
ATOM 727 C CA . PHE A 1 94 ? 9.845 -12.537 -11.544 1.00 89.94 94 PHE A CA 1
ATOM 728 C C . PHE A 1 94 ? 11.130 -12.777 -10.744 1.00 89.94 94 PHE A C 1
ATOM 730 O O . PHE A 1 94 ? 12.199 -12.849 -11.336 1.00 89.94 94 PHE A O 1
ATOM 737 N N . GLY A 1 95 ? 11.046 -12.942 -9.421 1.00 87.06 95 GLY A N 1
ATOM 738 C CA . GLY A 1 95 ? 12.205 -13.160 -8.555 1.00 87.06 95 GLY A CA 1
ATOM 739 C C . GLY A 1 95 ? 12.837 -11.872 -8.009 1.00 87.06 95 GLY A C 1
ATOM 740 O O . GLY A 1 95 ? 12.434 -10.751 -8.319 1.00 87.06 95 GLY A O 1
ATOM 741 N N . LYS A 1 96 ? 13.826 -12.041 -7.121 1.00 86.31 96 LYS A N 1
ATOM 742 C CA . LYS A 1 96 ? 14.420 -10.942 -6.330 1.00 86.31 96 LYS A CA 1
ATOM 743 C C . LYS A 1 96 ? 15.719 -10.383 -6.904 1.00 86.31 96 LYS A C 1
ATOM 745 O O . LYS A 1 96 ? 16.158 -9.312 -6.464 1.00 86.31 96 LYS A O 1
ATOM 750 N N . ASP A 1 97 ? 16.353 -11.109 -7.818 1.00 88.25 97 ASP A N 1
ATOM 751 C CA . ASP A 1 97 ? 17.633 -10.732 -8.410 1.00 88.25 97 ASP A CA 1
ATOM 752 C C . ASP A 1 97 ? 17.486 -9.589 -9.435 1.00 88.25 97 ASP A C 1
ATOM 754 O O . ASP A 1 97 ? 16.398 -9.062 -9.682 1.00 88.25 97 ASP A O 1
ATOM 758 N N . ARG A 1 98 ? 18.612 -9.135 -9.995 1.00 87.62 98 ARG A N 1
ATOM 759 C CA . ARG A 1 98 ? 18.625 -8.014 -10.949 1.00 87.62 98 ARG A CA 1
ATOM 760 C C . ARG A 1 98 ? 17.893 -8.348 -12.253 1.00 87.62 98 ARG A C 1
ATOM 762 O O . ARG A 1 98 ? 17.278 -7.453 -12.827 1.00 87.62 98 ARG A O 1
ATOM 769 N N . ILE A 1 99 ? 17.952 -9.603 -12.696 1.00 91.25 99 ILE A N 1
ATOM 770 C CA . ILE A 1 99 ? 17.343 -10.061 -13.949 1.00 91.25 99 ILE A CA 1
ATOM 771 C C . ILE A 1 99 ? 15.825 -10.113 -13.778 1.00 91.25 99 ILE A C 1
ATOM 773 O O . ILE A 1 99 ? 15.093 -9.549 -14.585 1.00 91.25 99 ILE A O 1
ATOM 777 N N . GLY A 1 100 ? 15.356 -10.684 -12.672 1.00 88.62 100 GLY A N 1
ATOM 778 C CA . GLY A 1 100 ? 13.950 -10.721 -12.298 1.00 88.62 100 GLY A CA 1
ATOM 779 C C . GLY A 1 100 ? 13.322 -9.336 -12.219 1.00 88.62 100 GLY A C 1
ATOM 780 O O . GLY A 1 100 ? 12.267 -9.086 -12.798 1.00 88.62 100 GLY A O 1
ATOM 781 N N . ARG A 1 101 ? 14.016 -8.380 -11.592 1.00 88.19 101 ARG A N 1
ATOM 782 C CA . ARG A 1 101 ? 13.556 -6.981 -11.548 1.00 88.19 101 ARG A CA 1
ATOM 783 C C . ARG A 1 101 ? 13.464 -6.352 -12.935 1.00 88.19 101 ARG A C 1
ATOM 785 O O . ARG A 1 101 ? 12.508 -5.626 -13.194 1.00 88.19 101 ARG A O 1
ATOM 792 N N . LEU A 1 102 ? 14.426 -6.626 -13.818 1.00 87.94 102 LEU A N 1
ATOM 793 C CA . LEU A 1 102 ? 14.387 -6.150 -15.201 1.00 87.94 102 LEU A CA 1
ATOM 794 C C . LEU A 1 102 ? 13.210 -6.770 -15.968 1.00 87.94 102 LEU A C 1
ATOM 796 O O . LEU A 1 102 ? 12.490 -6.049 -16.652 1.00 87.94 102 LEU A O 1
ATOM 800 N N . HIS A 1 103 ? 12.968 -8.074 -15.821 1.00 89.62 103 HIS A N 1
ATOM 801 C CA . HIS A 1 103 ? 11.832 -8.748 -16.453 1.00 89.62 103 HIS A CA 1
ATOM 802 C C . HIS A 1 103 ? 10.491 -8.206 -15.957 1.00 89.62 103 HIS A C 1
ATOM 804 O O . HIS A 1 103 ? 9.620 -7.916 -16.776 1.00 89.62 103 HIS A O 1
ATOM 810 N N . PHE A 1 104 ? 10.340 -8.004 -14.646 1.00 90.25 104 PHE A N 1
ATOM 811 C CA . PHE A 1 104 ? 9.152 -7.365 -14.083 1.00 90.25 104 PHE A CA 1
ATOM 812 C C . PHE A 1 104 ? 8.953 -5.961 -14.659 1.00 90.25 104 PHE A C 1
ATOM 814 O O . PHE A 1 104 ? 7.857 -5.618 -15.099 1.00 90.25 104 PHE A O 1
ATOM 821 N N . PHE A 1 105 ? 10.022 -5.164 -14.706 1.00 88.19 105 PHE A N 1
ATOM 822 C CA . PHE A 1 105 ? 9.977 -3.814 -15.248 1.00 88.19 105 PHE A CA 1
ATOM 823 C C . PHE A 1 105 ? 9.526 -3.793 -16.717 1.00 88.19 105 PHE A C 1
ATOM 825 O O . PHE A 1 105 ? 8.613 -3.047 -17.070 1.00 88.19 105 PHE A O 1
ATOM 832 N N . LEU A 1 106 ? 10.122 -4.635 -17.567 1.00 90.25 106 LEU A N 1
ATOM 833 C CA . LEU A 1 106 ? 9.754 -4.744 -18.981 1.00 90.25 106 LEU A CA 1
ATOM 834 C C . LEU A 1 106 ? 8.316 -5.243 -19.160 1.00 90.25 106 LEU A C 1
ATOM 836 O O . LEU A 1 106 ? 7.590 -4.736 -20.013 1.00 90.25 106 LEU A O 1
ATOM 840 N N . TRP A 1 107 ? 7.884 -6.197 -18.334 1.00 92.06 107 TRP A N 1
ATOM 841 C CA . TRP A 1 107 ? 6.512 -6.694 -18.334 1.00 92.06 107 TRP A CA 1
ATOM 842 C C . TRP A 1 107 ? 5.507 -5.592 -17.971 1.00 92.06 107 TRP A C 1
ATOM 844 O O . TRP A 1 107 ? 4.535 -5.391 -18.701 1.00 92.06 107 TRP A O 1
ATOM 854 N N . ALA A 1 108 ? 5.761 -4.830 -16.902 1.00 87.50 108 ALA A N 1
ATOM 855 C CA . ALA A 1 108 ? 4.918 -3.706 -16.498 1.00 87.50 108 ALA A CA 1
ATOM 856 C C . ALA A 1 108 ? 4.887 -2.614 -17.583 1.00 87.50 108 ALA A C 1
ATOM 858 O O . ALA A 1 108 ? 3.813 -2.168 -17.988 1.00 87.50 108 ALA A O 1
ATOM 859 N N . ALA A 1 109 ? 6.050 -2.254 -18.137 1.00 86.62 109 ALA A N 1
ATOM 860 C CA . ALA A 1 109 ? 6.157 -1.311 -19.249 1.00 86.62 109 ALA A CA 1
ATOM 861 C C . ALA A 1 109 ? 5.350 -1.766 -20.477 1.00 86.62 109 ALA A C 1
ATOM 863 O O . ALA A 1 109 ? 4.671 -0.950 -21.100 1.00 86.62 109 ALA A O 1
ATOM 864 N N . GLY A 1 110 ? 5.362 -3.065 -20.791 1.00 87.38 110 GLY A N 1
ATOM 865 C CA . GLY A 1 110 ? 4.555 -3.652 -21.860 1.00 87.38 110 GLY A CA 1
ATOM 866 C C . GLY A 1 110 ? 3.047 -3.495 -21.632 1.00 87.38 110 GLY A C 1
ATOM 867 O O . GLY A 1 110 ? 2.324 -3.125 -22.560 1.00 87.38 110 GLY A O 1
ATOM 868 N N . HIS A 1 111 ? 2.566 -3.706 -20.400 1.00 85.25 111 HIS A N 1
ATOM 869 C CA . HIS A 1 111 ? 1.159 -3.460 -20.043 1.00 85.25 111 HIS A CA 1
ATOM 870 C C . HIS A 1 111 ? 0.773 -1.995 -20.210 1.00 85.25 111 HIS A C 1
ATOM 872 O O . HIS A 1 111 ? -0.261 -1.703 -20.815 1.00 85.25 111 HIS A O 1
ATOM 878 N N . TYR A 1 112 ? 1.612 -1.076 -19.731 1.00 81.69 112 TYR A N 1
ATOM 879 C CA . TYR A 1 112 ? 1.356 0.354 -19.875 1.00 81.69 112 TYR A CA 1
ATOM 880 C C . TYR A 1 112 ? 1.369 0.791 -21.336 1.00 81.69 112 TYR A C 1
ATOM 882 O O . TYR A 1 112 ? 0.446 1.476 -21.758 1.00 81.69 112 TYR A O 1
ATOM 890 N N . ALA A 1 113 ? 2.349 0.357 -22.132 1.00 83.19 113 ALA A N 1
ATOM 891 C CA . ALA A 1 113 ? 2.421 0.688 -23.553 1.00 83.19 113 ALA A CA 1
ATOM 892 C C . ALA A 1 113 ? 1.176 0.197 -24.304 1.00 83.19 113 ALA A C 1
ATOM 894 O O . ALA A 1 113 ? 0.536 0.972 -25.014 1.00 83.19 113 ALA A O 1
ATOM 895 N N . ARG A 1 114 ? 0.770 -1.062 -24.086 1.00 84.44 114 ARG A N 1
ATOM 896 C CA . ARG A 1 114 ? -0.450 -1.624 -24.683 1.00 84.44 114 ARG A CA 1
ATOM 897 C C . ARG A 1 114 ? -1.700 -0.843 -24.279 1.00 84.44 114 ARG A C 1
ATOM 899 O O . ARG A 1 114 ? -2.571 -0.613 -25.115 1.00 84.44 114 ARG A O 1
ATOM 906 N N . SER A 1 115 ? -1.800 -0.456 -23.011 1.00 82.00 115 SER A N 1
ATOM 907 C CA . SER A 1 115 ? -2.940 0.305 -22.503 1.00 82.00 115 SER A CA 1
ATOM 908 C C . SER A 1 115 ? -2.968 1.733 -23.061 1.00 82.00 115 SER A C 1
ATOM 910 O O . SER A 1 115 ? -4.010 2.191 -23.517 1.00 82.00 115 SER A O 1
ATOM 912 N N . SER A 1 116 ? -1.822 2.414 -23.128 1.00 81.12 116 SER A N 1
ATOM 913 C CA . SER A 1 116 ? -1.690 3.751 -23.723 1.00 81.12 116 SER A CA 1
ATOM 914 C C . SER A 1 116 ? -2.013 3.767 -25.215 1.00 81.12 116 SER A C 1
ATOM 916 O O . SER A 1 116 ? -2.641 4.708 -25.686 1.00 81.12 116 SER A O 1
ATOM 918 N N . LEU A 1 117 ? -1.659 2.715 -25.961 1.00 85.06 117 LEU A N 1
ATOM 919 C CA . LEU A 1 117 ? -2.072 2.580 -27.363 1.00 85.06 117 LEU A CA 1
ATOM 920 C C . LEU A 1 117 ? -3.595 2.459 -27.515 1.00 85.06 117 LEU A C 1
ATOM 922 O O . LEU A 1 117 ? -4.141 2.908 -28.516 1.00 85.06 117 LEU A O 1
ATOM 926 N N . ARG A 1 118 ? -4.285 1.863 -26.534 1.00 83.69 118 ARG A N 1
ATOM 927 C CA . ARG A 1 118 ? -5.738 1.658 -26.580 1.00 83.69 118 ARG A CA 1
ATOM 928 C C . ARG A 1 118 ? -6.538 2.851 -26.055 1.00 83.69 118 ARG A C 1
ATOM 930 O O . ARG A 1 118 ? -7.597 3.142 -26.595 1.00 83.69 118 ARG A O 1
ATOM 937 N N . TYR A 1 119 ? -6.056 3.507 -25.005 1.00 80.44 119 TYR A N 1
ATOM 938 C CA . TYR A 1 119 ? -6.817 4.504 -24.244 1.00 80.44 119 TYR A CA 1
ATOM 939 C C . TYR A 1 119 ? -6.144 5.886 -24.190 1.00 80.44 119 TYR A C 1
ATOM 941 O O . TYR A 1 119 ? -6.585 6.774 -23.460 1.00 80.44 119 TYR A O 1
ATOM 949 N N . GLY A 1 120 ? -5.048 6.078 -24.927 1.00 84.44 120 GLY A N 1
ATOM 950 C CA . GLY A 1 120 ? -4.305 7.333 -24.956 1.00 84.44 120 GLY A CA 1
ATOM 951 C C . GLY A 1 120 ? -3.767 7.724 -23.578 1.00 84.44 120 GLY A C 1
ATOM 952 O O . GLY A 1 120 ? -3.133 6.926 -22.885 1.00 84.44 120 GLY A O 1
ATOM 953 N N . ALA A 1 121 ? -4.029 8.969 -23.173 1.00 76.12 121 ALA A N 1
ATOM 954 C CA . ALA A 1 121 ? -3.517 9.548 -21.930 1.00 76.12 121 ALA A CA 1
ATOM 955 C C . ALA A 1 121 ? -4.010 8.838 -20.651 1.00 76.12 121 ALA A C 1
ATOM 957 O O . ALA A 1 121 ? -3.303 8.847 -19.644 1.00 76.12 121 ALA A O 1
ATOM 958 N N . GLU A 1 122 ? -5.174 8.178 -20.688 1.00 76.62 122 GLU A N 1
ATOM 959 C CA . GLU A 1 122 ? -5.732 7.439 -19.541 1.00 76.62 122 GLU A CA 1
ATOM 960 C C . GLU A 1 122 ? -5.257 5.976 -19.478 1.00 76.62 122 GLU A C 1
ATOM 962 O O . GLU A 1 122 ? -5.597 5.243 -18.546 1.00 76.62 122 GLU A O 1
ATOM 967 N N . GLY A 1 123 ? -4.422 5.542 -20.431 1.00 74.69 123 GLY A N 1
ATOM 968 C CA . GLY A 1 123 ? -3.939 4.163 -20.518 1.00 74.69 123 GLY A CA 1
ATOM 969 C C . GLY A 1 123 ? -3.259 3.666 -19.248 1.00 74.69 123 GLY A C 1
ATOM 970 O O . GLY A 1 123 ? -3.448 2.512 -18.869 1.00 74.69 123 GLY A O 1
ATOM 971 N N . TYR A 1 124 ? -2.544 4.529 -18.528 1.00 77.19 124 TYR A N 1
ATOM 972 C CA . TYR A 1 124 ? -1.955 4.160 -17.242 1.00 77.19 124 TYR A CA 1
ATOM 973 C C . TYR A 1 124 ? -3.030 3.675 -16.251 1.00 77.19 124 TYR A C 1
ATOM 975 O O . TYR A 1 124 ? -3.008 2.516 -15.836 1.00 77.19 124 TYR A O 1
ATOM 983 N N . ARG A 1 125 ? -4.036 4.514 -15.961 1.00 79.00 125 ARG A N 1
ATOM 984 C CA . ARG A 1 125 ? -5.106 4.220 -14.987 1.00 79.00 125 ARG A CA 1
ATOM 985 C C . ARG A 1 125 ? -5.997 3.052 -15.399 1.00 79.00 125 ARG A C 1
ATOM 987 O O . ARG A 1 125 ? -6.559 2.367 -14.549 1.00 79.00 125 ARG A O 1
ATOM 994 N N . LEU A 1 126 ? -6.155 2.843 -16.702 1.00 82.31 126 LEU A N 1
ATOM 995 C CA . LEU A 1 126 ? -6.993 1.777 -17.246 1.00 82.31 126 LEU A CA 1
ATOM 996 C C . LEU A 1 126 ? -6.246 0.455 -17.431 1.00 82.31 126 LEU A C 1
ATOM 998 O O . LEU A 1 126 ? -6.860 -0.539 -17.818 1.00 82.31 126 LEU A O 1
ATOM 1002 N N . SER A 1 127 ? -4.944 0.407 -17.146 1.00 85.00 127 SER A N 1
ATOM 1003 C CA . SER A 1 127 ? -4.212 -0.853 -17.199 1.00 85.00 127 SER A CA 1
ATOM 1004 C C . SER A 1 127 ? -4.679 -1.797 -16.085 1.00 85.00 127 SER A C 1
ATOM 1006 O O . SER A 1 127 ? -4.970 -1.387 -14.961 1.00 85.00 127 SER A O 1
ATOM 1008 N N . ARG A 1 128 ? -4.755 -3.094 -16.403 1.00 87.56 128 ARG A N 1
ATOM 1009 C CA . ARG A 1 128 ? -5.231 -4.123 -15.467 1.00 87.56 128 ARG A CA 1
ATOM 1010 C C . ARG A 1 128 ? -4.412 -4.157 -14.177 1.00 87.56 128 ARG A C 1
ATOM 1012 O O . ARG A 1 128 ? -4.992 -4.280 -13.107 1.00 87.56 128 ARG A O 1
ATOM 1019 N N . ILE A 1 129 ? -3.093 -4.014 -14.293 1.00 88.75 129 ILE A N 1
ATOM 1020 C CA . ILE A 1 129 ? -2.183 -4.020 -13.146 1.00 88.75 129 ILE A CA 1
ATOM 1021 C C . ILE A 1 129 ? -2.455 -2.844 -12.194 1.00 88.75 129 ILE A C 1
ATOM 1023 O O . ILE A 1 129 ? -2.476 -3.034 -10.985 1.00 88.75 129 ILE A O 1
ATOM 1027 N N . GLU A 1 130 ? -2.752 -1.650 -12.716 1.00 89.69 130 GLU A N 1
ATOM 1028 C CA . GLU A 1 130 ? -3.059 -0.484 -11.875 1.00 89.69 130 GLU A CA 1
ATOM 1029 C C . GLU A 1 130 ? -4.404 -0.617 -11.176 1.00 89.69 130 GLU A C 1
ATOM 1031 O O . GLU A 1 130 ? -4.547 -0.132 -10.061 1.00 89.69 130 GLU A O 1
ATOM 1036 N N . GLN A 1 131 ? -5.379 -1.285 -11.796 1.00 90.44 131 GLN A N 1
ATOM 1037 C CA . GLN A 1 131 ? -6.664 -1.569 -11.151 1.00 90.44 131 GLN A CA 1
ATOM 1038 C C . GLN A 1 131 ? -6.524 -2.629 -10.061 1.00 90.44 131 GLN A C 1
ATOM 1040 O O . GLN A 1 131 ? -7.065 -2.466 -8.974 1.00 90.44 131 GLN A O 1
ATOM 1045 N N . GLU A 1 132 ? -5.761 -3.692 -10.323 1.00 90.19 132 GLU A N 1
ATOM 1046 C CA . GLU A 1 132 ? -5.456 -4.704 -9.308 1.00 90.19 132 GLU A CA 1
ATOM 1047 C C . GLU A 1 132 ? -4.725 -4.071 -8.108 1.00 90.19 132 GLU A C 1
ATOM 1049 O O . GLU A 1 132 ? -5.082 -4.349 -6.965 1.00 90.19 132 GLU A O 1
ATOM 1054 N N . ALA A 1 133 ? 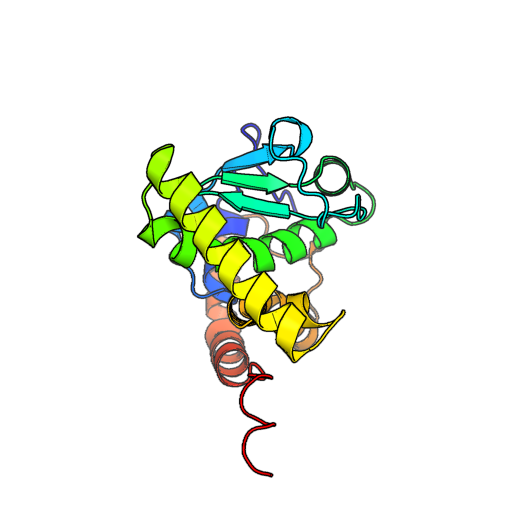-3.795 -3.140 -8.345 1.00 92.44 133 ALA A N 1
ATOM 1055 C CA . ALA A 1 133 ? -3.124 -2.393 -7.281 1.00 92.44 133 ALA A CA 1
ATOM 1056 C C . ALA A 1 133 ? -4.018 -1.344 -6.592 1.00 92.44 133 ALA A C 1
ATOM 1058 O O . ALA A 1 133 ? -3.957 -1.167 -5.378 1.00 92.44 133 ALA A O 1
ATOM 1059 N N . ASP A 1 134 ? -4.890 -0.647 -7.325 1.00 95.38 134 ASP A N 1
ATOM 1060 C CA . ASP A 1 134 ? -5.827 0.332 -6.756 1.00 95.38 134 ASP A CA 1
ATOM 1061 C C . ASP A 1 134 ? -6.889 -0.298 -5.846 1.00 95.38 134 ASP A C 1
ATOM 1063 O O . ASP A 1 134 ? -7.472 0.408 -5.022 1.00 95.38 134 ASP A O 1
ATOM 1067 N N . HIS A 1 135 ? -7.096 -1.614 -5.938 1.00 95.75 135 HIS A N 1
ATOM 1068 C CA . HIS A 1 135 ? -8.035 -2.347 -5.098 1.00 95.75 135 HIS A CA 1
ATOM 1069 C C . HIS A 1 135 ? -7.825 -2.069 -3.603 1.00 95.75 135 HIS A C 1
ATOM 1071 O O . HIS A 1 135 ? -8.749 -1.604 -2.936 1.00 95.75 135 HIS A O 1
ATOM 1077 N N . GLY A 1 136 ? -6.601 -2.241 -3.089 1.00 96.75 136 GLY A N 1
ATOM 1078 C CA . GLY A 1 136 ? -6.316 -2.035 -1.665 1.00 96.75 136 GLY A CA 1
ATOM 1079 C C . GLY A 1 136 ? -6.533 -0.593 -1.203 1.00 96.75 136 GLY A C 1
ATOM 1080 O O . GLY A 1 136 ? -7.080 -0.345 -0.127 1.00 96.75 136 GLY A O 1
ATOM 1081 N N . ARG A 1 137 ? -6.178 0.380 -2.050 1.00 97.12 137 ARG A N 1
ATOM 1082 C CA . ARG A 1 137 ? -6.412 1.807 -1.787 1.00 97.12 137 ARG A CA 1
ATOM 1083 C C . ARG A 1 137 ? -7.901 2.148 -1.747 1.00 97.12 137 ARG A C 1
ATOM 1085 O O . ARG A 1 137 ? -8.311 2.960 -0.916 1.00 97.12 137 ARG A O 1
ATOM 1092 N N . TRP A 1 138 ? -8.694 1.564 -2.643 1.00 97.44 138 TRP A N 1
ATOM 1093 C CA . TRP A 1 138 ? -10.142 1.751 -2.667 1.00 97.44 138 TRP A CA 1
ATOM 1094 C C . TRP A 1 138 ? -10.807 1.120 -1.439 1.00 97.44 138 TRP A C 1
ATOM 1096 O O . TRP A 1 138 ? -11.557 1.816 -0.757 1.00 97.44 138 TRP A O 1
ATOM 1106 N N . VAL A 1 139 ? -10.468 -0.134 -1.104 1.00 98.19 139 VAL A N 1
ATOM 1107 C CA . VAL A 1 139 ? -11.008 -0.838 0.075 1.00 98.19 139 VAL A CA 1
ATOM 1108 C C . VAL A 1 139 ? -10.698 -0.057 1.344 1.00 98.19 139 VAL A C 1
ATOM 1110 O O . VAL A 1 139 ? -11.606 0.207 2.124 1.00 98.19 139 VAL A O 1
ATOM 1113 N N . LEU A 1 140 ? -9.453 0.399 1.523 1.00 98.31 140 LEU A N 1
ATOM 1114 C CA . LEU A 1 140 ? -9.079 1.211 2.680 1.00 98.31 140 LEU A CA 1
ATOM 1115 C C . LEU A 1 140 ? -9.921 2.491 2.782 1.00 98.31 140 LEU A C 1
ATOM 1117 O O . LEU A 1 140 ? -10.402 2.828 3.860 1.00 98.31 140 LEU A O 1
ATOM 1121 N N . ARG A 1 141 ? -10.108 3.212 1.669 1.00 98.00 141 ARG A N 1
ATOM 1122 C CA . ARG A 1 141 ? -10.875 4.467 1.667 1.00 98.00 141 ARG A CA 1
ATOM 1123 C C . ARG A 1 141 ? -12.324 4.228 2.064 1.00 98.00 141 ARG A C 1
ATOM 1125 O O . ARG A 1 141 ? -12.864 4.975 2.875 1.00 98.00 141 ARG A O 1
ATOM 1132 N N . GLU A 1 142 ? -12.946 3.211 1.479 1.00 98.25 142 GLU A N 1
ATOM 1133 C CA . GLU A 1 142 ? -14.344 2.904 1.753 1.00 98.25 142 GLU A CA 1
ATOM 1134 C C . GLU A 1 142 ? -14.554 2.324 3.145 1.00 98.25 142 GLU A C 1
ATOM 1136 O O . GLU A 1 142 ? -15.548 2.665 3.781 1.00 98.25 142 GLU A O 1
ATOM 1141 N N . LEU A 1 143 ? -13.613 1.524 3.649 1.00 98.38 143 LEU A N 1
ATOM 1142 C CA . LEU A 1 143 ? -13.644 1.021 5.017 1.00 98.38 143 LEU A CA 1
ATOM 1143 C C . LEU A 1 143 ? -13.636 2.184 6.011 1.00 98.38 143 LEU A C 1
ATOM 1145 O O . LEU A 1 143 ? -14.579 2.325 6.779 1.00 98.38 143 LEU A O 1
ATOM 1149 N N . LEU A 1 144 ? -12.647 3.080 5.915 1.00 97.88 144 LEU A N 1
ATOM 1150 C CA . LEU A 1 144 ? -12.547 4.263 6.779 1.00 97.88 144 LEU A CA 1
ATOM 1151 C C . LEU A 1 144 ? -13.802 5.145 6.708 1.00 97.88 144 LEU A C 1
ATOM 1153 O O . LEU A 1 144 ? -14.294 5.627 7.727 1.00 97.88 144 LEU A O 1
ATOM 1157 N N . ARG A 1 145 ? -14.369 5.319 5.507 1.00 97.94 145 ARG A N 1
ATOM 1158 C CA . ARG A 1 145 ? -15.619 6.066 5.325 1.00 97.94 145 ARG A CA 1
ATOM 1159 C C . ARG A 1 145 ? -16.810 5.376 6.000 1.00 97.94 145 ARG A C 1
ATOM 1161 O O . ARG A 1 145 ? -17.622 6.066 6.609 1.00 97.94 145 ARG A O 1
ATOM 1168 N N . ARG A 1 146 ? -16.949 4.051 5.869 1.00 98.06 146 ARG A N 1
ATOM 1169 C CA . ARG A 1 146 ? -18.067 3.276 6.441 1.00 98.06 146 ARG A CA 1
ATOM 1170 C C . ARG A 1 146 ? -18.006 3.209 7.964 1.00 98.06 146 ARG A C 1
ATOM 1172 O O . ARG A 1 146 ? -19.045 3.312 8.604 1.00 98.06 146 ARG A O 1
ATOM 1179 N N . THR A 1 147 ? -16.811 3.084 8.531 1.00 97.44 147 THR A N 1
ATOM 1180 C CA . THR A 1 147 ? -16.609 2.979 9.982 1.00 97.44 147 THR A CA 1
ATOM 1181 C C . THR A 1 147 ? -16.507 4.340 10.673 1.00 97.44 147 THR A C 1
ATOM 1183 O O . THR A 1 147 ? -16.364 4.404 11.891 1.00 97.44 147 THR A O 1
ATOM 1186 N N . GLY A 1 148 ? -16.507 5.442 9.911 1.00 97.38 148 GLY A N 1
ATOM 1187 C CA . GLY A 1 148 ? -16.252 6.785 10.440 1.00 97.38 148 GLY A CA 1
ATOM 1188 C C . GLY A 1 148 ? -14.861 6.937 11.070 1.00 97.38 148 GLY A C 1
ATOM 1189 O O . GLY A 1 148 ? -14.635 7.861 11.848 1.00 97.38 148 GLY A O 1
ATOM 1190 N N . THR A 1 149 ? -13.935 6.022 10.770 1.00 96.88 149 THR A N 1
ATOM 1191 C CA . THR A 1 149 ? -12.574 6.024 11.315 1.00 96.88 149 THR A CA 1
ATOM 1192 C C . THR A 1 149 ? -11.693 6.920 10.459 1.00 96.88 149 THR A C 1
ATOM 1194 O O . THR A 1 149 ? -11.679 6.800 9.234 1.00 96.88 149 THR A O 1
ATOM 1197 N N . SER A 1 150 ? -10.925 7.809 11.087 1.00 95.94 150 SER A N 1
ATOM 1198 C CA . SER A 1 150 ? -9.910 8.577 10.374 1.00 95.94 150 SER A CA 1
ATOM 1199 C C . SER A 1 150 ? -8.565 7.836 10.418 1.00 95.94 150 SER A C 1
ATOM 1201 O O . SER A 1 150 ? -8.309 7.069 11.350 1.00 95.94 150 SER A O 1
ATOM 1203 N N . PRO A 1 151 ? -7.670 8.033 9.436 1.00 95.50 151 PRO A N 1
ATOM 1204 C CA . PRO A 1 151 ? -6.338 7.426 9.451 1.00 95.50 151 PRO A CA 1
ATOM 1205 C C . PRO A 1 151 ? -5.545 7.680 10.746 1.00 95.50 151 PRO A C 1
ATOM 1207 O O . PRO A 1 151 ? -4.716 6.864 11.143 1.00 95.50 151 PRO A O 1
ATOM 1210 N N . GLU A 1 152 ? -5.781 8.811 11.409 1.00 94.12 152 GLU A N 1
ATOM 1211 C CA . GLU A 1 152 ? -5.107 9.222 12.640 1.00 94.12 152 GLU A CA 1
ATOM 1212 C C . GLU A 1 152 ? -5.607 8.470 13.876 1.00 94.12 152 GLU A C 1
ATOM 1214 O O . GLU A 1 152 ? -4.837 8.321 14.826 1.00 94.12 152 GLU A O 1
ATOM 1219 N N . THR A 1 153 ? -6.859 7.997 13.859 1.00 95.75 153 THR A N 1
ATOM 1220 C CA . THR A 1 153 ? -7.493 7.272 14.971 1.00 95.75 153 THR A CA 1
ATOM 1221 C C . THR A 1 153 ? -7.379 5.756 14.851 1.00 95.75 153 THR A C 1
ATOM 1223 O O . THR A 1 153 ? -7.803 5.038 15.757 1.00 95.75 153 THR A O 1
ATOM 1226 N N . LEU A 1 154 ? -6.781 5.257 13.765 1.00 96.94 154 LEU A N 1
ATOM 1227 C CA . LEU A 1 154 ? -6.481 3.839 13.607 1.00 96.94 154 LEU A CA 1
ATOM 1228 C C . LEU A 1 154 ? -5.600 3.323 14.761 1.00 96.94 154 LEU A C 1
ATOM 1230 O O . LEU A 1 154 ? -4.693 4.039 15.208 1.00 96.94 154 LEU A O 1
ATOM 1234 N N . PRO A 1 155 ? -5.808 2.069 15.211 1.00 97.50 155 PRO A N 1
ATOM 1235 C CA . PRO A 1 155 ? -4.981 1.477 16.251 1.00 97.50 155 PRO A CA 1
ATOM 1236 C C . PRO A 1 155 ? -3.492 1.537 15.907 1.00 97.50 155 PRO A C 1
ATOM 1238 O O . PRO A 1 155 ? -3.087 1.283 14.775 1.00 97.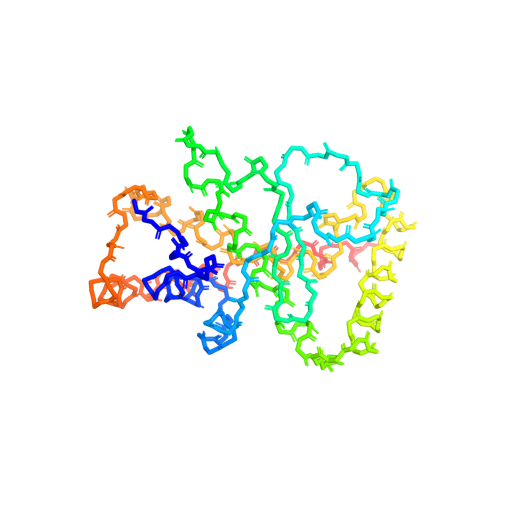50 155 PRO A O 1
ATOM 1241 N N . THR A 1 156 ? -2.658 1.859 16.894 1.00 96.44 156 THR A N 1
ATOM 1242 C CA . THR A 1 156 ? -1.198 1.929 16.713 1.00 96.44 156 THR A CA 1
ATOM 1243 C C . THR A 1 156 ? -0.479 0.657 17.150 1.00 96.44 156 THR A C 1
ATOM 1245 O O . THR A 1 156 ? 0.661 0.435 16.744 1.00 96.44 156 THR A O 1
ATOM 1248 N N . ASP A 1 157 ? -1.139 -0.175 17.950 1.00 97.56 157 ASP A N 1
ATOM 1249 C CA . ASP A 1 157 ? -0.632 -1.452 18.446 1.00 97.56 157 ASP A CA 1
ATOM 1250 C C . ASP A 1 157 ? -1.088 -2.622 17.545 1.00 97.56 157 ASP A C 1
ATOM 1252 O O . ASP A 1 157 ? -2.249 -2.635 17.120 1.00 97.56 157 ASP A O 1
ATOM 1256 N N . PRO A 1 158 ? -0.222 -3.610 17.239 1.00 97.75 158 PRO A N 1
ATOM 1257 C CA . PRO A 1 158 ? -0.589 -4.738 16.386 1.00 97.75 158 PRO A CA 1
ATOM 1258 C C . PRO A 1 158 ? -1.750 -5.590 16.913 1.00 97.75 158 PRO A C 1
ATOM 1260 O O . PRO A 1 158 ? -2.557 -6.046 16.106 1.00 97.75 158 PRO A O 1
ATOM 1263 N N . MET A 1 159 ? -1.863 -5.802 18.231 1.00 98.00 159 MET A N 1
ATOM 1264 C CA . MET A 1 159 ? -2.969 -6.578 18.802 1.00 98.00 159 MET A CA 1
ATOM 1265 C C . MET A 1 159 ? -4.285 -5.819 18.651 1.00 98.00 159 MET A C 1
ATOM 1267 O O . MET A 1 159 ? -5.271 -6.389 18.191 1.00 98.00 159 MET A O 1
ATOM 1271 N N . MET A 1 160 ? -4.285 -4.518 18.956 1.00 98.19 160 MET A N 1
ATOM 1272 C CA . MET A 1 160 ? -5.469 -3.674 18.763 1.00 98.19 160 MET A CA 1
ATOM 1273 C C . MET A 1 160 ? -5.870 -3.559 17.288 1.00 98.19 160 MET A C 1
ATOM 1275 O O . MET A 1 160 ? -7.055 -3.554 16.977 1.00 98.19 160 MET A O 1
ATOM 1279 N N . MET A 1 161 ? -4.902 -3.484 16.369 1.00 98.31 161 MET A N 1
ATOM 1280 C CA . MET A 1 161 ? -5.182 -3.479 14.931 1.00 98.31 161 MET A CA 1
ATOM 1281 C C . MET A 1 161 ? -5.765 -4.812 14.467 1.00 98.31 161 MET A C 1
ATOM 1283 O O . MET A 1 161 ? -6.693 -4.818 13.669 1.00 98.31 161 MET A O 1
ATOM 1287 N N . SER A 1 162 ? -5.251 -5.935 14.972 1.00 98.50 162 S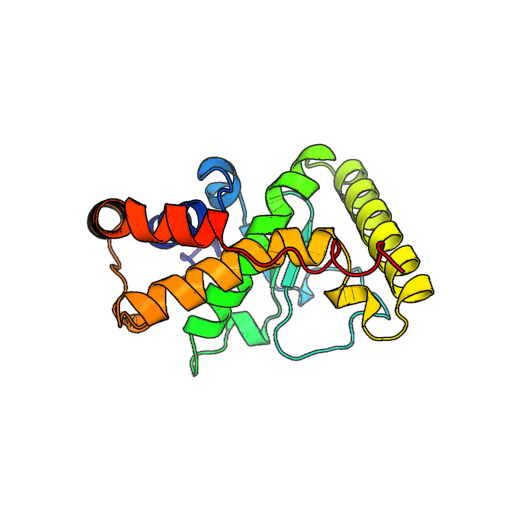ER A N 1
ATOM 1288 C CA . SER A 1 162 ? -5.815 -7.252 14.671 1.00 98.50 162 SER A CA 1
ATOM 1289 C C . SER A 1 162 ? -7.269 -7.354 15.133 1.00 98.50 162 SER A C 1
ATOM 1291 O O . SER A 1 162 ? -8.110 -7.762 14.342 1.00 98.50 162 SER A O 1
ATOM 1293 N N . ALA A 1 163 ? -7.566 -6.932 16.367 1.00 98.50 163 ALA A N 1
ATOM 1294 C CA . ALA A 1 163 ? -8.931 -6.902 16.890 1.00 98.50 163 ALA A CA 1
ATOM 1295 C C . ALA A 1 163 ? -9.833 -5.979 16.055 1.00 98.50 163 ALA A C 1
ATOM 1297 O O . ALA A 1 163 ? -10.908 -6.382 15.637 1.00 98.50 163 ALA A O 1
ATOM 1298 N N . TRP A 1 164 ? -9.352 -4.783 15.701 1.00 98.44 164 TRP A N 1
ATOM 1299 C CA . TRP A 1 164 ? -10.097 -3.865 14.837 1.00 98.44 164 TRP A CA 1
ATOM 1300 C C . TRP A 1 164 ? -10.363 -4.454 13.444 1.00 98.44 164 TRP A C 1
ATOM 1302 O O . TRP A 1 164 ? -11.443 -4.261 12.899 1.00 98.44 164 TRP A O 1
ATOM 1312 N N . ILE A 1 165 ? -9.410 -5.181 12.852 1.00 98.56 165 ILE A N 1
ATOM 1313 C CA . ILE A 1 165 ? -9.615 -5.874 11.569 1.00 98.56 165 ILE A CA 1
ATOM 1314 C C . ILE A 1 165 ? -10.664 -6.982 11.711 1.00 98.56 165 ILE A C 1
ATOM 1316 O O . ILE A 1 165 ? -11.486 -7.146 10.813 1.00 98.56 165 ILE A O 1
ATOM 1320 N N . GLU A 1 166 ? -10.635 -7.733 12.811 1.00 98.44 166 GLU A N 1
ATOM 1321 C CA . GLU A 1 166 ? -11.603 -8.792 13.105 1.00 98.44 166 GLU A CA 1
ATOM 1322 C C . GLU A 1 166 ? -13.019 -8.228 13.288 1.00 98.44 166 GLU A C 1
ATOM 1324 O O . GLU A 1 166 ? -13.952 -8.717 12.650 1.00 98.44 166 GLU A O 1
ATOM 1329 N N . ASP A 1 167 ? -13.155 -7.132 14.040 1.00 98.56 167 ASP A N 1
ATOM 1330 C CA . ASP A 1 167 ? -14.421 -6.421 14.257 1.00 98.56 167 ASP A CA 1
ATOM 1331 C C . ASP A 1 167 ? -15.055 -5.919 12.947 1.00 98.56 167 ASP A C 1
ATOM 1333 O O . ASP A 1 167 ? -16.275 -5.806 12.858 1.00 98.56 167 ASP A O 1
ATOM 1337 N N . HIS A 1 168 ? -14.242 -5.647 11.917 1.00 98.50 168 HIS A N 1
ATOM 1338 C CA . HIS A 1 168 ? -14.682 -5.140 10.609 1.00 98.50 168 HIS A CA 1
ATOM 1339 C C . HIS A 1 168 ? -14.482 -6.149 9.465 1.00 98.50 168 HIS A C 1
ATOM 1341 O O . HIS A 1 168 ? -14.417 -5.780 8.283 1.00 98.50 168 HIS A O 1
ATOM 1347 N N . ALA A 1 169 ? -14.343 -7.440 9.786 1.00 98.50 169 ALA A N 1
ATOM 1348 C CA . ALA A 1 169 ? -14.078 -8.479 8.794 1.00 98.50 169 ALA A CA 1
ATOM 1349 C C . ALA A 1 169 ? -15.214 -8.608 7.763 1.00 98.50 169 ALA A C 1
ATOM 1351 O O . ALA A 1 169 ? -14.958 -8.882 6.586 1.00 98.50 169 ALA A O 1
ATOM 1352 N N . HIS A 1 170 ? -16.462 -8.377 8.186 1.00 98.31 170 HIS A N 1
ATOM 1353 C CA . HIS A 1 170 ? -17.631 -8.420 7.310 1.00 98.31 170 HIS A CA 1
ATOM 1354 C C . HIS A 1 170 ? -17.602 -7.286 6.273 1.00 98.31 170 HIS A C 1
ATOM 1356 O O . HIS A 1 170 ? -17.693 -7.543 5.073 1.00 98.31 170 HIS A O 1
ATOM 1362 N N . GLU A 1 171 ? -17.386 -6.041 6.704 1.00 98.44 171 GLU A N 1
ATOM 1363 C CA . GLU A 1 171 ? -17.257 -4.876 5.827 1.00 98.44 171 GLU A CA 1
ATOM 1364 C C . GLU A 1 171 ? -16.092 -5.037 4.854 1.00 98.44 171 GLU A C 1
ATOM 1366 O O . GLU A 1 171 ? -16.228 -4.723 3.672 1.00 98.44 171 GLU A O 1
ATOM 1371 N N . LEU A 1 172 ? -14.953 -5.551 5.327 1.00 98.31 172 LEU A N 1
ATOM 1372 C CA . LEU A 1 172 ? -13.812 -5.872 4.473 1.00 98.31 172 LEU A CA 1
ATOM 1373 C C . LEU A 1 172 ? -14.210 -6.859 3.368 1.00 98.31 172 LEU A C 1
ATOM 1375 O O . LEU A 1 172 ? -13.948 -6.591 2.194 1.00 98.31 172 LEU A O 1
ATOM 1379 N N . ALA A 1 173 ? -14.865 -7.971 3.713 1.00 98.12 173 ALA A N 1
ATOM 1380 C CA . ALA A 1 173 ? -15.293 -8.980 2.743 1.00 98.12 173 ALA A CA 1
ATOM 1381 C C . ALA A 1 173 ? -16.292 -8.422 1.711 1.00 98.12 173 ALA A C 1
ATOM 1383 O O . ALA A 1 173 ? -16.163 -8.692 0.509 1.00 98.12 173 ALA A O 1
ATOM 1384 N N . GLU A 1 174 ? -17.250 -7.603 2.154 1.00 97.94 174 GLU A N 1
ATOM 1385 C CA . GLU A 1 174 ? -18.176 -6.902 1.263 1.00 97.94 174 GLU A CA 1
ATOM 1386 C C . GLU A 1 174 ? -17.444 -5.960 0.306 1.00 97.94 174 GLU A C 1
ATOM 1388 O O . GLU A 1 174 ? -17.711 -5.966 -0.895 1.00 97.94 174 GLU A O 1
ATOM 1393 N N . LEU A 1 175 ? -16.515 -5.149 0.820 1.00 97.75 175 LEU A N 1
ATOM 1394 C CA . LEU A 1 175 ? -15.765 -4.183 0.021 1.00 97.75 175 LEU A CA 1
ATOM 1395 C C . LEU A 1 175 ? -14.892 -4.881 -1.023 1.00 97.75 175 LEU A C 1
ATOM 1397 O O . LEU A 1 175 ? -14.944 -4.512 -2.196 1.00 97.75 175 LEU A O 1
ATOM 1401 N N . HIS A 1 176 ? -14.167 -5.933 -0.640 1.00 96.75 176 HIS A N 1
ATOM 1402 C CA . HIS A 1 176 ? -13.397 -6.750 -1.585 1.00 96.75 176 HIS A CA 1
ATOM 1403 C C . HIS A 1 176 ? -14.274 -7.311 -2.712 1.00 96.75 176 HIS A C 1
ATOM 1405 O O . HIS A 1 176 ? -13.870 -7.337 -3.876 1.00 96.75 176 HIS A O 1
ATOM 1411 N N . SER A 1 177 ? -15.501 -7.720 -2.385 1.00 95.88 177 SER A N 1
ATOM 1412 C CA . SER A 1 177 ? -16.465 -8.237 -3.364 1.00 95.88 177 SER A CA 1
ATOM 1413 C C . SER A 1 177 ? -17.071 -7.135 -4.244 1.00 95.88 177 SER A C 1
ATOM 1415 O O . SER A 1 177 ? -17.373 -7.373 -5.413 1.00 95.88 177 SER A O 1
ATOM 1417 N N . ALA A 1 178 ? -17.230 -5.925 -3.702 1.00 95.88 178 ALA A N 1
ATOM 1418 C CA . ALA A 1 178 ? -17.853 -4.781 -4.362 1.00 95.88 178 ALA A CA 1
ATOM 1419 C C . ALA A 1 178 ? -16.889 -3.940 -5.218 1.00 95.88 178 ALA A C 1
ATOM 1421 O O . ALA A 1 178 ? -17.342 -3.012 -5.895 1.00 95.88 178 ALA A O 1
ATOM 1422 N N . TYR A 1 179 ? -15.581 -4.227 -5.204 1.00 94.19 179 TYR A N 1
ATOM 1423 C CA . TYR A 1 179 ? -14.597 -3.435 -5.942 1.00 94.19 179 TYR A CA 1
ATOM 1424 C C . TYR A 1 179 ? -14.943 -3.348 -7.445 1.00 94.19 179 TYR A C 1
ATOM 1426 O O . TYR A 1 179 ? -15.016 -4.375 -8.136 1.00 94.19 179 TYR A O 1
ATOM 1434 N N . PRO A 1 180 ? -15.144 -2.135 -8.000 1.00 88.00 180 PRO A N 1
ATOM 1435 C CA . PRO A 1 180 ? -15.604 -1.975 -9.372 1.00 88.00 180 PRO A CA 1
ATOM 1436 C C . PRO A 1 180 ? -14.489 -2.308 -10.370 1.00 88.00 180 PRO A C 1
ATOM 1438 O O . PRO A 1 180 ? -13.592 -1.504 -10.632 1.00 88.00 180 PRO A O 1
ATOM 1441 N N . LYS A 1 181 ? -14.575 -3.484 -11.001 1.00 77.69 181 LYS A N 1
ATOM 1442 C CA . LYS A 1 181 ? -13.691 -3.876 -12.111 1.00 77.69 181 LYS A CA 1
ATOM 1443 C C . LYS A 1 181 ? -14.019 -3.043 -13.356 1.00 77.69 181 LYS A C 1
ATOM 1445 O O . LYS A 1 181 ? -14.919 -3.379 -14.123 1.00 77.69 181 LYS A O 1
ATOM 1450 N N . ARG A 1 182 ? -13.288 -1.944 -13.575 1.00 70.31 182 ARG A N 1
ATOM 1451 C CA . ARG A 1 182 ? -13.568 -0.981 -14.661 1.00 70.31 182 ARG A CA 1
ATOM 1452 C C . ARG A 1 182 ? -13.325 -1.531 -16.076 1.00 70.31 182 ARG A C 1
ATOM 1454 O O . ARG A 1 182 ? -13.898 -1.008 -17.020 1.00 70.31 182 ARG A O 1
ATOM 1461 N N . ILE A 1 183 ? -12.523 -2.587 -16.257 1.00 59.84 183 ILE A N 1
ATOM 1462 C CA . ILE A 1 183 ? -12.136 -3.084 -17.603 1.00 59.84 183 ILE A CA 1
ATOM 1463 C C . ILE A 1 183 ? -13.202 -3.969 -18.276 1.00 59.84 183 ILE A C 1
ATOM 1465 O O . ILE A 1 183 ? -13.140 -4.191 -19.485 1.00 59.84 183 ILE A O 1
ATOM 1469 N N . THR A 1 184 ? -14.201 -4.471 -17.549 1.00 52.69 184 THR A N 1
ATOM 1470 C CA . THR A 1 184 ? -15.184 -5.416 -18.116 1.00 52.69 184 THR A CA 1
ATOM 1471 C C . THR A 1 184 ? -16.397 -4.775 -18.796 1.00 52.69 184 THR A C 1
ATOM 1473 O O . THR A 1 184 ? -17.099 -5.483 -19.508 1.00 52.69 184 THR A O 1
ATOM 1476 N N . ALA A 1 185 ? -16.641 -3.470 -18.646 1.00 48.47 185 ALA A N 1
ATOM 1477 C CA . ALA A 1 185 ? -17.880 -2.848 -19.134 1.00 48.47 185 ALA A CA 1
ATOM 1478 C C . ALA A 1 185 ? -17.874 -2.453 -20.630 1.00 48.47 185 ALA A C 1
ATOM 1480 O O . ALA A 1 185 ? -18.938 -2.263 -21.204 1.00 48.47 185 ALA A O 1
ATOM 1481 N N . GLU A 1 186 ? -16.715 -2.380 -21.294 1.00 47.84 186 GLU A N 1
ATOM 1482 C CA . GLU A 1 186 ? -16.602 -1.859 -22.677 1.00 47.84 186 GLU A CA 1
ATOM 1483 C C . GLU A 1 186 ? -16.391 -2.948 -23.750 1.00 47.84 186 GLU A C 1
ATOM 1485 O O . GLU A 1 186 ? -15.776 -2.706 -24.787 1.00 47.84 186 GLU A O 1
ATOM 1490 N N . ARG A 1 187 ? -16.834 -4.189 -23.508 1.00 47.97 187 ARG A N 1
ATOM 1491 C CA . ARG A 1 187 ? -16.772 -5.281 -24.508 1.00 47.97 187 ARG A CA 1
ATOM 1492 C C . ARG A 1 187 ? -18.136 -5.780 -24.995 1.00 47.97 187 ARG A C 1
ATOM 1494 O O . ARG A 1 187 ? -18.180 -6.798 -25.677 1.00 47.97 187 ARG A O 1
ATOM 1501 N N . SER A 1 188 ? -19.213 -5.061 -24.688 1.00 43.50 188 SER A N 1
ATOM 1502 C CA . SER A 1 188 ? -20.586 -5.456 -25.038 1.00 43.50 188 SER A CA 1
ATOM 1503 C C . SER A 1 188 ? -21.263 -4.530 -26.059 1.00 43.50 188 SER A C 1
ATOM 1505 O O . SER A 1 188 ? -22.488 -4.454 -26.078 1.00 43.50 188 SER A O 1
ATOM 1507 N N . THR A 1 189 ? -20.490 -3.825 -26.888 1.00 44.69 189 THR A N 1
ATOM 1508 C CA . THR A 1 189 ? -20.999 -3.009 -28.007 1.00 44.69 189 THR A CA 1
ATOM 1509 C C . THR A 1 189 ? -20.239 -3.331 -29.275 1.00 44.69 189 THR A C 1
ATOM 1511 O O . THR A 1 189 ? -18.988 -3.270 -29.202 1.00 44.69 189 THR A O 1
#

Sequence (189 aa):
MRTLDTEHRITPTIALLLAAVSGVPLVAIQRATIVPSATHWLRLPWYRRARGGAMVLGERIHVSTAALTDERDPSRLLFLLAHEVGHLPHAARFGKDRIGRLHFFLWAAGHYARSSLRYGAEGYRLSRIEQEADHGRWVLRELLRRTGTSPETLPTDPMMMSAWIEDHAHELAELHSAYPKRITAERST

Foldseek 3Di:
DDQADPQQAGDLLLLLLLCLLLVQDSVLSRLAHEAALVPDPPPDVVPDVPQWAWEDQASYIHTHPNLVPVPVCVVSVSLRSSLRSLCNVLLPVQHDDPRSSVVSVVVLVVQLVVQCVVPPPCSVCLRPSSLSSNRSSQSVVVLCVVVVNDPVNQDPDNVSSVVVCVVCVVSSVVSSVVRDPPNPPPPPD

Radius of gyration: 16.68 Å; chains: 1; bounding box: 40×32×47 Å

pLDDT: mean 88.26, std 13.27, range [43.5, 98.56]

Secondary structure (DSSP, 8-state):
---B-TTSBBPHHHHHHHHHHH---H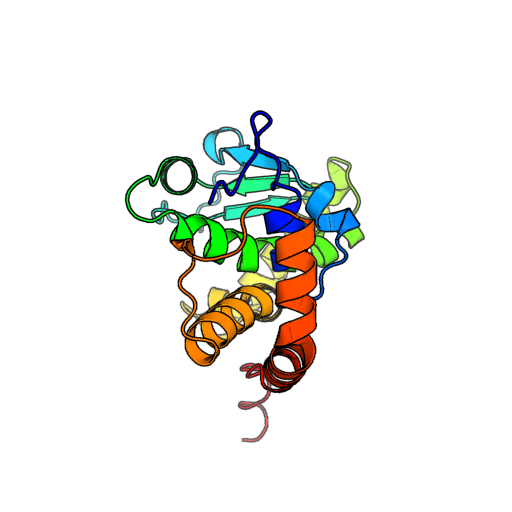HHHHH-EEEEGGG-----TT----TT-EEEETTEEEE-HHHHT-TT-HHHHHHHHHHHGGGHHHHHTT-SSHHHHHHHHHHHHHHHHHHHHHHGGGHHHHSHHHHHHHHHHHHHHHHHHHHT--TTTS--SHHHHHHHHHHTHHHHHHHHHH---GGGTTS--